Protein AF-A0A933XWU7-F1 (afdb_monomer)

Sequence (274 aa):
MDFLLECIGFPPDHDFDDLARAARGHAEPVAWRGPAGEHLRMPLGHGLELRMDREREAATWSLYPHFQSNHRLRVAITDLVGIPDSPYDVILHGWANPPVEGDPRLAPDSYPIAAVITDARRLPRRLEVGHVLAVTLAGFALDVEFSGPFDPKRPARGRRLDGGAWIGPLGGFASGGGFASGGGGDAPGGCVELSLPVTARRALENPVTRAAVELVEVELPGRPLALFASPWQLAVDGLATPRVGWRLEGTFLLTGRVAGGLASPTERLGANFG

Nearest PDB structures (foldseek):
  8etu-assembly1_U  TM=4.125E-01  e=9.848E+00  Saccharomyces cerevisiae S288C

Solvent-accessible surface area (backbone atoms only — not comparable to full-atom values): 14898 Å² total; per-residue (Å²): 108,63,56,48,42,28,22,61,24,43,58,72,82,55,58,63,67,58,46,55,53,53,41,64,77,68,37,45,66,36,62,84,60,38,62,78,85,37,23,34,36,24,79,47,51,99,46,34,30,44,34,35,39,38,53,99,84,51,94,56,75,48,77,47,66,46,52,65,48,89,44,71,42,43,28,21,29,64,48,76,46,74,39,92,89,36,89,30,34,26,30,39,32,28,30,31,33,51,49,55,92,94,40,78,85,53,40,83,57,40,40,54,41,30,24,32,28,52,46,39,73,76,53,67,99,70,77,61,73,60,45,52,33,25,30,23,46,25,30,33,28,76,41,77,79,42,36,44,72,78,57,92,85,61,86,71,76,78,59,69,45,83,94,67,24,25,47,30,29,37,84,50,65,55,91,50,101,59,95,61,85,46,69,62,98,79,44,60,80,13,22,25,34,39,34,30,44,23,70,42,77,42,84,43,57,22,78,87,68,67,27,73,31,45,46,33,30,26,61,48,64,95,45,59,43,43,34,23,48,27,66,63,57,32,59,75,73,71,39,53,81,78,47,71,71,12,31,44,27,32,34,24,42,24,38,33,36,80,71,43,67,68,85,52,78,68,57,62,53,56,66,75,74,109

Secondary structure (DSSP, 8-state):
--HHHHTTT--TTS-HHHHHHHHHHH-EE-TTTSSTTTEEEEEEETTEEEEEE--TT-SS-EEEEEE--S--EEEEEEEEEEETTEEEEEEEEEEESPPBTTBGGG-TT-EEEEEEETTGGGS-S---TT-EEEEEEEEEEEEEEEEEE--TTSPPPSPBPGGG-EEEETT---S-SSS-----TTSPTTEEEEEEEEEEEEEEE-TTT--EEEEEEE--SSS-EEEE--HHHHHHTTPPPP-TTEEEEEEEEEEEEEEE-SPPHHHHHHTT--

Mean predicted aligned error: 8.14 Å

Foldseek 3Di:
DQQQVLLQFQDPPHDPVVVVVVCVVQWDAPVLQHDGPQWTWHDQDPQKIWIWGDQPPRPDIDIGIDGDAPDWWKWQFLDWAADPRRNQKTKTWTWTQDDDPPDCVSHPQIATFIAIARSCVVDDPDDDGRQIFTKAKAWEAPAWPAAFADDPPDDADADADPPRWHKYFAVGFPDDPDSDHDDDPPGDHQKMWTKFAWADKDWDARPPNRGIWIFTWTDGPPTTHTYTGRPVNCVVVVHDDHDHNIIITHMIRMYIHTPDSDDDPVVVVVVVVD

pLDDT: mean 83.02, std 16.64, range [31.19, 98.31]

Structure (mmCIF, N/CA/C/O backbone):
data_AF-A0A933XWU7-F1
#
_entry.id   AF-A0A933XWU7-F1
#
loop_
_atom_site.group_PDB
_atom_site.id
_atom_site.type_symbol
_atom_site.label_atom_id
_atom_site.label_alt_id
_atom_site.label_comp_id
_atom_site.label_asym_id
_atom_site.label_entity_id
_atom_site.label_seq_id
_atom_site.pdbx_PDB_ins_code
_atom_site.Cartn_x
_atom_site.Cartn_y
_atom_site.Cartn_z
_atom_site.occupancy
_atom_site.B_iso_or_equiv
_atom_site.auth_seq_id
_atom_site.auth_comp_id
_atom_site.auth_asym_id
_atom_site.auth_atom_id
_atom_site.pdbx_PDB_model_num
ATOM 1 N N . MET A 1 1 ? -10.637 -1.267 -16.266 1.00 60.25 1 MET A N 1
ATOM 2 C CA . MET A 1 1 ? -10.544 -2.051 -15.019 1.00 60.25 1 MET A CA 1
ATOM 3 C C . MET A 1 1 ? -9.825 -1.209 -13.966 1.00 60.25 1 MET A C 1
ATOM 5 O O . MET A 1 1 ? -9.268 -0.181 -14.327 1.00 60.25 1 MET A O 1
ATOM 9 N N . ASP A 1 2 ? -9.916 -1.571 -12.687 1.00 81.31 2 ASP A N 1
ATOM 10 C CA . ASP A 1 2 ? -9.242 -0.889 -11.573 1.00 81.31 2 ASP A CA 1
ATOM 11 C C . ASP A 1 2 ? -7.722 -1.171 -11.590 1.00 81.31 2 ASP A C 1
ATOM 13 O O . ASP A 1 2 ? -7.317 -2.336 -11.543 1.00 81.31 2 ASP A O 1
ATOM 17 N N . PHE A 1 3 ? -6.894 -0.116 -11.628 1.00 84.06 3 PHE A N 1
ATOM 18 C CA . PHE A 1 3 ? -5.420 -0.173 -11.608 1.00 84.06 3 PHE A CA 1
ATOM 19 C C . PHE A 1 3 ? -4.861 -1.003 -10.439 1.00 84.06 3 PHE A C 1
ATOM 21 O O . PHE A 1 3 ? -3.796 -1.620 -10.529 1.00 84.06 3 PHE A O 1
ATOM 28 N N . LEU A 1 4 ? -5.596 -1.074 -9.330 1.00 93.31 4 LEU A N 1
ATOM 29 C CA . LEU A 1 4 ? -5.197 -1.839 -8.157 1.00 93.31 4 LEU A CA 1
ATOM 30 C C . LEU A 1 4 ? -5.255 -3.356 -8.398 1.00 93.31 4 LEU A C 1
ATOM 32 O O . LEU A 1 4 ? -4.450 -4.102 -7.838 1.00 93.31 4 LEU A O 1
ATOM 36 N N . LEU A 1 5 ? -6.175 -3.836 -9.241 1.00 96.12 5 LEU A N 1
ATOM 37 C CA . LEU A 1 5 ? -6.284 -5.263 -9.571 1.00 96.12 5 LEU A CA 1
ATOM 38 C C . LEU A 1 5 ? -5.167 -5.715 -10.517 1.00 96.12 5 LEU A C 1
ATOM 40 O O . LEU A 1 5 ? -4.685 -6.849 -10.424 1.00 96.12 5 LEU A O 1
ATOM 44 N N . GLU A 1 6 ? -4.686 -4.808 -11.361 1.00 96.50 6 GLU A N 1
ATOM 45 C CA . GLU A 1 6 ? -3.516 -5.043 -12.201 1.00 96.50 6 GLU A CA 1
ATOM 46 C C . GLU A 1 6 ? -2.257 -5.306 -11.363 1.00 96.50 6 GLU A C 1
ATOM 48 O O . GLU A 1 6 ? -1.471 -6.203 -11.667 1.00 96.50 6 GLU A O 1
ATOM 53 N N . CYS A 1 7 ? -2.098 -4.613 -10.233 1.00 97.44 7 CYS A N 1
ATOM 54 C CA . CYS A 1 7 ? -0.977 -4.831 -9.312 1.00 97.44 7 CYS A CA 1
ATOM 55 C C . CYS A 1 7 ? -0.895 -6.272 -8.772 1.00 97.44 7 CYS A C 1
ATOM 57 O O . CYS A 1 7 ? 0.160 -6.703 -8.303 1.00 97.44 7 CYS A O 1
ATOM 59 N N . ILE A 1 8 ? -1.999 -7.022 -8.824 1.00 96.81 8 ILE A N 1
ATOM 60 C CA . ILE A 1 8 ? -2.095 -8.399 -8.328 1.00 96.81 8 ILE A CA 1
ATOM 61 C C . ILE A 1 8 ? -2.382 -9.410 -9.440 1.00 96.81 8 ILE A C 1
ATOM 63 O O . ILE A 1 8 ? -2.689 -10.568 -9.160 1.00 96.81 8 ILE A O 1
ATOM 67 N N . GLY A 1 9 ? -2.237 -8.999 -10.700 1.00 96.12 9 GLY A N 1
ATOM 68 C CA . GLY A 1 9 ? -2.175 -9.909 -11.836 1.00 96.12 9 GLY A CA 1
ATOM 69 C C . GLY A 1 9 ? -3.500 -10.116 -12.555 1.00 96.12 9 GLY A C 1
ATOM 70 O O . GLY A 1 9 ? -3.620 -11.097 -13.283 1.00 96.12 9 GLY A O 1
ATOM 71 N N . PHE A 1 10 ? -4.485 -9.234 -12.384 1.00 96.00 10 PHE A N 1
ATOM 72 C CA . PHE A 1 10 ? -5.665 -9.203 -13.249 1.00 96.00 10 PHE A CA 1
ATOM 73 C C . PHE A 1 10 ? -5.430 -8.218 -14.405 1.00 96.00 10 PHE A C 1
ATOM 75 O O . PHE A 1 10 ? -5.289 -7.028 -14.140 1.00 96.00 10 PHE A O 1
ATOM 82 N N . PRO A 1 11 ? -5.336 -8.693 -15.662 1.00 93.94 11 PRO A N 1
ATOM 83 C CA . PRO A 1 11 ? -5.097 -7.833 -16.821 1.00 93.94 11 PRO A CA 1
ATOM 84 C C . PRO A 1 11 ? -6.154 -6.728 -16.988 1.00 93.94 11 PRO A C 1
ATOM 86 O O . PRO A 1 11 ? -7.303 -6.957 -16.616 1.00 93.94 11 PRO A O 1
ATOM 89 N N . PRO A 1 12 ? -5.836 -5.587 -17.630 1.00 92.62 12 PRO A N 1
ATOM 90 C CA . PRO A 1 12 ? -6.784 -4.481 -17.824 1.00 92.62 12 PRO A CA 1
ATOM 91 C C . PRO A 1 12 ? -8.078 -4.857 -18.569 1.00 92.62 12 PRO A C 1
ATOM 93 O O . PRO A 1 12 ? -9.106 -4.196 -18.398 1.00 92.62 12 PRO A O 1
ATOM 96 N N . ASP A 1 13 ? -8.012 -5.889 -19.413 1.00 91.75 13 ASP A N 1
ATOM 97 C CA . ASP A 1 13 ? -9.099 -6.442 -20.226 1.00 91.75 13 ASP A CA 1
ATOM 98 C C . ASP A 1 13 ? -9.816 -7.631 -19.565 1.00 91.75 13 ASP A C 1
ATOM 100 O O . ASP A 1 13 ? -10.713 -8.222 -20.166 1.00 91.75 13 ASP A O 1
ATOM 104 N N . HIS A 1 14 ? -9.449 -7.988 -18.331 1.00 90.50 14 HIS A N 1
ATOM 105 C CA . HIS A 1 14 ? -10.120 -9.051 -17.597 1.00 90.50 14 HIS A CA 1
ATOM 106 C C . HIS A 1 14 ? -11.569 -8.644 -17.279 1.00 90.50 14 HIS A C 1
ATOM 108 O O . HIS A 1 14 ? -11.856 -7.490 -16.959 1.00 90.50 14 HIS A O 1
ATOM 114 N N . ASP A 1 15 ? -12.507 -9.583 -17.376 1.00 90.12 15 ASP A N 1
ATOM 115 C CA . ASP A 1 15 ? -13.916 -9.298 -17.103 1.00 90.12 15 ASP A CA 1
ATOM 116 C C . ASP A 1 15 ? -14.147 -9.225 -15.583 1.00 90.12 15 ASP A C 1
ATOM 118 O O . ASP A 1 15 ? -13.886 -10.174 -14.838 1.00 90.12 15 ASP A O 1
ATOM 122 N N . PHE A 1 16 ? -14.613 -8.065 -15.113 1.00 88.06 16 PHE A N 1
ATOM 123 C CA . PHE A 1 16 ? -14.855 -7.806 -13.696 1.00 88.06 16 PHE A CA 1
ATOM 124 C C . PHE A 1 16 ? -15.995 -8.659 -13.123 1.00 88.06 16 PHE A C 1
ATOM 126 O O . PHE A 1 16 ? -15.889 -9.142 -11.994 1.00 88.06 16 PHE A O 1
ATOM 133 N N . ASP A 1 17 ? -17.074 -8.862 -13.879 1.00 87.31 17 ASP A N 1
ATOM 134 C CA . ASP A 1 17 ? -18.237 -9.622 -13.421 1.00 87.31 17 ASP A CA 1
ATOM 135 C C . ASP A 1 17 ? -17.913 -11.112 -13.347 1.00 87.31 17 ASP A C 1
ATOM 137 O O . ASP A 1 17 ? -18.317 -11.800 -12.400 1.00 87.31 17 ASP A O 1
ATOM 141 N N . ASP A 1 18 ? -17.139 -11.612 -14.309 1.00 87.94 18 ASP A N 1
ATOM 142 C CA . ASP A 1 18 ? -16.628 -12.978 -14.270 1.00 87.94 18 ASP A CA 1
ATOM 143 C C . ASP A 1 18 ? -15.620 -13.170 -13.131 1.00 87.94 18 ASP A C 1
ATOM 145 O O . ASP A 1 18 ? -15.706 -14.174 -12.418 1.00 87.94 18 ASP A O 1
ATOM 149 N N . LEU A 1 19 ? -14.742 -12.193 -12.873 1.00 90.06 19 LEU A N 1
ATOM 150 C CA . LEU A 1 19 ? -13.845 -12.217 -11.717 1.00 90.06 19 LEU A CA 1
ATOM 151 C C . LEU A 1 19 ? -14.625 -12.246 -10.402 1.00 90.06 19 LEU A C 1
ATOM 153 O O . LEU A 1 19 ? -14.352 -13.084 -9.542 1.00 90.06 19 LEU A O 1
ATOM 157 N N . ALA A 1 20 ? -15.623 -11.377 -10.242 1.00 89.31 20 ALA A N 1
ATOM 158 C CA . ALA A 1 20 ? -16.468 -11.366 -9.056 1.00 89.31 20 ALA A CA 1
ATOM 159 C C . ALA A 1 20 ? -17.220 -12.701 -8.899 1.00 89.31 20 ALA A C 1
ATOM 161 O O . ALA A 1 20 ? -17.324 -13.242 -7.796 1.00 89.31 20 ALA A O 1
ATOM 162 N N . ARG A 1 21 ? -17.717 -13.293 -9.990 1.00 88.25 21 ARG A N 1
ATOM 163 C CA . ARG A 1 21 ? -18.389 -14.600 -9.946 1.00 88.25 21 ARG A CA 1
ATOM 164 C C . ARG A 1 21 ? -17.431 -15.723 -9.547 1.00 88.25 21 ARG A C 1
ATOM 166 O O . ARG A 1 21 ? -17.773 -16.516 -8.669 1.00 88.25 21 ARG A O 1
ATOM 173 N N . ALA A 1 22 ? -16.245 -15.773 -10.150 1.00 85.38 22 ALA A N 1
ATOM 174 C CA . ALA A 1 22 ? -15.217 -16.765 -9.849 1.00 85.38 22 ALA A CA 1
ATOM 175 C C . ALA A 1 22 ? -14.740 -16.640 -8.397 1.00 85.38 22 ALA A C 1
ATOM 177 O O . ALA A 1 22 ? -14.705 -17.627 -7.661 1.00 85.38 22 ALA A O 1
ATOM 178 N N . ALA A 1 23 ? -14.465 -15.414 -7.952 1.00 87.31 23 ALA A N 1
ATOM 179 C CA . ALA A 1 23 ? -13.996 -15.149 -6.605 1.00 87.31 23 ALA A CA 1
ATOM 180 C C . ALA A 1 23 ? -15.023 -15.574 -5.549 1.00 87.31 23 ALA A C 1
ATOM 182 O O . ALA A 1 23 ? -14.652 -16.232 -4.582 1.00 87.31 23 ALA A O 1
ATOM 183 N N . ARG A 1 24 ? -16.328 -15.354 -5.765 1.00 86.69 24 ARG A N 1
ATOM 184 C CA . ARG A 1 24 ? -17.375 -15.849 -4.848 1.00 86.69 24 ARG A CA 1
ATOM 185 C C . ARG A 1 24 ? -17.399 -17.370 -4.696 1.00 86.69 24 ARG A C 1
ATOM 187 O O . ARG A 1 24 ? -17.780 -17.846 -3.631 1.00 86.69 24 ARG A O 1
ATOM 194 N N . GLY A 1 25 ? -17.018 -18.121 -5.729 1.00 85.31 25 GLY A N 1
ATOM 195 C CA . GLY A 1 25 ? -16.948 -19.584 -5.676 1.00 85.31 25 GLY A CA 1
ATOM 196 C C . GLY A 1 25 ? -15.791 -20.119 -4.825 1.00 85.31 25 GLY A C 1
ATOM 197 O O . GLY A 1 25 ? -15.872 -21.240 -4.328 1.00 85.31 25 GLY A O 1
ATOM 198 N N . HIS A 1 26 ? -14.739 -19.319 -4.635 1.00 86.06 26 HIS A N 1
ATOM 199 C CA . HIS A 1 26 ? -13.502 -19.716 -3.951 1.00 86.06 26 HIS A CA 1
ATOM 200 C C . HIS A 1 26 ? -13.198 -18.904 -2.686 1.00 86.06 26 HIS A C 1
ATOM 202 O O . HIS A 1 26 ? -12.221 -19.192 -1.994 1.00 86.06 26 HIS A O 1
ATOM 208 N N . ALA A 1 27 ? -13.998 -17.883 -2.385 1.00 90.56 27 ALA A N 1
ATOM 209 C CA . ALA A 1 27 ? -13.742 -16.982 -1.279 1.00 90.56 27 ALA A CA 1
ATOM 210 C C . ALA A 1 27 ? -14.302 -17.486 0.057 1.00 90.56 27 ALA A C 1
ATOM 212 O O . ALA A 1 27 ? -15.325 -18.164 0.142 1.00 90.56 27 ALA A O 1
ATOM 213 N N . GLU A 1 28 ? -13.635 -17.071 1.125 1.00 91.38 28 GLU A N 1
ATOM 214 C CA . GLU A 1 28 ? -13.995 -17.339 2.509 1.00 91.38 28 GLU A CA 1
ATOM 215 C C . GLU A 1 28 ? -14.585 -16.078 3.164 1.00 91.38 28 GLU A C 1
ATOM 217 O O . GLU A 1 28 ? -14.117 -14.968 2.885 1.00 91.38 28 GLU A O 1
ATOM 222 N N . PRO A 1 29 ? -15.564 -16.203 4.079 1.00 88.75 29 PRO A N 1
ATOM 223 C CA . PRO A 1 29 ? -16.096 -15.063 4.819 1.00 88.75 29 PRO A CA 1
ATOM 224 C C . PRO A 1 29 ? -15.054 -14.346 5.689 1.00 88.75 29 PRO A C 1
ATOM 226 O O . PRO A 1 29 ? -14.261 -14.968 6.396 1.00 88.75 29 PRO A O 1
ATOM 229 N N . VAL A 1 30 ? -15.131 -13.016 5.721 1.00 85.88 30 VAL A N 1
ATOM 230 C CA . VAL A 1 30 ? -14.280 -12.134 6.533 1.00 85.88 30 VAL A CA 1
ATOM 231 C C . VAL A 1 30 ? -15.093 -11.587 7.709 1.00 85.88 30 VAL A C 1
ATOM 233 O O . VAL A 1 30 ? -15.447 -10.411 7.772 1.00 85.88 30 VAL A O 1
ATOM 236 N N . ALA A 1 31 ? -15.412 -12.463 8.666 1.00 75.75 31 ALA A N 1
ATOM 237 C CA . ALA A 1 31 ? -16.359 -12.165 9.752 1.00 75.75 31 ALA A CA 1
ATOM 238 C C . ALA A 1 31 ? -15.942 -10.995 10.668 1.00 75.75 31 ALA A C 1
ATOM 240 O O . ALA A 1 31 ? -16.785 -10.361 11.301 1.00 75.75 31 ALA A O 1
ATOM 241 N N . TRP A 1 32 ? -14.644 -10.683 10.746 1.00 73.75 32 TRP A N 1
ATOM 242 C CA . TRP A 1 32 ? -14.155 -9.534 11.512 1.00 73.75 32 TRP A CA 1
ATOM 243 C C . TRP A 1 32 ? -14.494 -8.187 10.855 1.00 73.75 32 TRP A C 1
ATOM 245 O O . TRP A 1 32 ? -14.493 -7.168 11.546 1.00 73.75 32 TRP A O 1
ATOM 255 N N . ARG A 1 33 ? -14.815 -8.173 9.554 1.00 75.88 33 ARG A N 1
ATOM 256 C CA . ARG A 1 33 ? -15.152 -6.961 8.802 1.00 75.88 33 ARG A CA 1
ATOM 257 C C . ARG A 1 33 ? -16.648 -6.687 8.779 1.00 75.88 33 ARG A C 1
ATOM 259 O O . ARG A 1 33 ? -17.052 -5.561 9.020 1.00 75.88 33 ARG A O 1
ATOM 266 N N . GLY A 1 34 ? -17.474 -7.716 8.623 1.00 74.75 34 GLY A N 1
ATOM 267 C CA . GLY A 1 34 ? -18.923 -7.546 8.611 1.00 74.75 34 GLY A CA 1
ATOM 268 C C . GLY A 1 34 ? -19.708 -8.850 8.616 1.00 74.75 34 GLY A C 1
ATOM 269 O O . GLY A 1 34 ? -19.141 -9.904 8.917 1.00 74.75 34 GLY A O 1
ATOM 270 N N . PRO A 1 35 ? -21.027 -8.778 8.364 1.00 74.31 35 PRO A N 1
ATOM 271 C CA . PRO A 1 35 ? -21.879 -9.955 8.272 1.00 74.31 35 PRO A CA 1
ATOM 272 C C . PRO A 1 35 ? -21.320 -10.997 7.295 1.00 74.31 35 PRO A C 1
ATOM 274 O O . PRO A 1 35 ? -20.724 -10.670 6.264 1.00 74.31 35 PRO A O 1
ATOM 277 N N . ALA A 1 36 ? -21.511 -12.276 7.623 1.00 72.19 36 ALA A N 1
ATOM 278 C CA . ALA A 1 36 ? -21.098 -13.363 6.745 1.00 72.19 36 ALA A CA 1
ATOM 279 C C . ALA A 1 36 ? -21.831 -13.258 5.396 1.00 72.19 36 ALA A C 1
ATOM 281 O O . ALA A 1 36 ? -23.049 -13.097 5.360 1.00 72.19 36 ALA A O 1
ATOM 282 N N . GLY A 1 37 ? -21.084 -13.355 4.295 1.00 77.25 37 GLY A N 1
ATOM 283 C CA . GLY A 1 37 ? -21.632 -13.253 2.939 1.00 77.25 37 GLY A CA 1
ATOM 284 C C . GLY A 1 37 ? -21.691 -11.837 2.355 1.00 77.25 37 GLY A C 1
ATOM 285 O O . GLY A 1 37 ? -22.091 -11.706 1.202 1.00 77.25 37 GLY A O 1
ATOM 286 N N . GLU A 1 38 ? -21.280 -10.805 3.101 1.00 83.38 38 GLU A N 1
ATOM 287 C CA . GLU A 1 38 ? -21.107 -9.425 2.598 1.00 83.38 38 GLU A CA 1
ATOM 288 C C . GLU A 1 38 ? -19.632 -9.053 2.408 1.00 83.38 38 GLU A C 1
ATOM 290 O O . GLU A 1 38 ? -19.307 -8.252 1.541 1.00 83.38 38 GLU A O 1
ATOM 295 N N . HIS A 1 39 ? -18.733 -9.690 3.163 1.00 88.00 39 HIS A N 1
ATOM 296 C CA . HIS A 1 39 ? -17.289 -9.485 3.062 1.00 88.00 39 HIS A CA 1
ATOM 297 C C . HIS A 1 39 ? -16.601 -10.827 2.885 1.00 88.00 39 HIS A C 1
ATOM 299 O O . HIS A 1 39 ? -16.717 -11.714 3.739 1.00 88.00 39 HIS A O 1
ATOM 305 N N . LEU A 1 40 ? -15.893 -10.978 1.775 1.00 91.38 40 LEU A N 1
ATOM 306 C CA . LEU A 1 40 ? -15.232 -12.207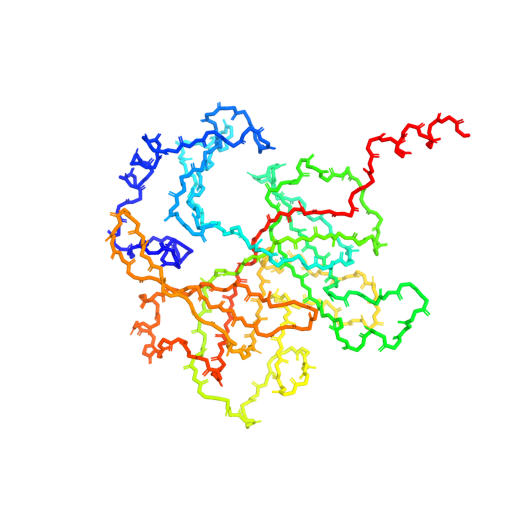 1.374 1.00 91.38 40 LEU A CA 1
ATOM 307 C C . LEU A 1 40 ? -13.754 -11.937 1.074 1.00 91.38 40 LEU A C 1
ATOM 309 O O . LEU A 1 40 ? -13.361 -10.837 0.685 1.00 91.38 40 LEU A O 1
ATOM 313 N N . ARG A 1 41 ? -12.921 -12.959 1.248 1.00 92.88 41 ARG A N 1
ATOM 314 C CA . ARG A 1 41 ? -11.529 -12.958 0.794 1.00 92.88 41 ARG A CA 1
ATOM 315 C C . ARG A 1 41 ? -11.265 -14.202 -0.035 1.00 92.88 41 ARG A C 1
ATOM 317 O O . ARG A 1 41 ? -11.607 -15.302 0.384 1.00 92.88 41 ARG A O 1
ATOM 324 N N . MET A 1 42 ? -10.616 -14.040 -1.172 1.00 94.88 42 MET A N 1
ATOM 325 C CA . MET A 1 42 ? -10.065 -15.130 -1.961 1.00 94.88 42 MET A CA 1
ATOM 326 C C . MET A 1 42 ? -8.540 -15.103 -1.814 1.00 94.88 42 MET A C 1
ATOM 328 O O . MET A 1 42 ? -7.897 -14.165 -2.297 1.00 94.88 42 MET A O 1
ATOM 332 N N . PRO A 1 43 ? -7.933 -16.093 -1.139 1.00 94.31 43 PRO A N 1
ATOM 333 C CA . PRO A 1 43 ? -6.483 -16.208 -1.086 1.00 94.31 43 PRO A CA 1
ATOM 334 C C . PRO A 1 43 ? -5.904 -16.420 -2.491 1.00 94.31 43 PRO A C 1
ATOM 336 O O . PRO A 1 43 ? -6.319 -17.328 -3.205 1.00 94.31 43 PRO A O 1
ATOM 339 N N . LEU A 1 44 ? -4.913 -15.611 -2.865 1.00 94.62 44 LEU A N 1
ATOM 340 C CA . LEU A 1 44 ? -4.139 -15.760 -4.105 1.00 94.62 44 LEU A CA 1
ATOM 341 C C . LEU A 1 44 ? -2.767 -16.412 -3.857 1.00 94.62 44 LEU A C 1
ATOM 343 O O . LEU A 1 44 ? -2.025 -16.678 -4.795 1.00 94.62 44 LEU A O 1
ATOM 347 N N . GLY A 1 45 ? -2.437 -16.700 -2.595 1.00 92.81 45 GLY A N 1
ATOM 348 C CA . GLY A 1 45 ? -1.190 -17.345 -2.188 1.00 92.81 45 GLY A CA 1
ATOM 349 C C . GLY A 1 45 ? -0.123 -16.361 -1.704 1.00 92.81 45 GLY A C 1
ATOM 350 O O . GLY A 1 45 ? -0.164 -15.165 -1.968 1.00 92.81 45 GLY A O 1
ATOM 351 N N . HIS A 1 46 ? 0.840 -16.868 -0.929 1.00 93.81 46 HIS A N 1
ATOM 352 C CA . HIS A 1 46 ? 1.990 -16.105 -0.415 1.00 93.81 46 HIS A CA 1
ATOM 353 C C . HIS A 1 46 ? 1.655 -14.795 0.333 1.00 93.81 46 HIS A C 1
ATOM 355 O O . HIS A 1 46 ? 2.479 -13.878 0.371 1.00 93.81 46 HIS A O 1
ATOM 361 N N . GLY A 1 47 ? 0.470 -14.728 0.949 1.00 94.00 47 GLY A N 1
ATOM 362 C CA . GLY A 1 47 ? -0.042 -13.556 1.667 1.00 94.00 47 GLY A CA 1
ATOM 363 C C . GLY A 1 47 ? -0.851 -12.586 0.804 1.00 94.00 47 GLY A C 1
ATOM 364 O O . GLY A 1 47 ? -1.444 -11.663 1.356 1.00 94.00 47 GLY A O 1
ATOM 365 N N . LEU A 1 48 ? -0.902 -12.788 -0.513 1.00 96.12 48 LEU A N 1
ATOM 366 C CA . LEU A 1 48 ? -1.728 -12.009 -1.425 1.00 96.12 48 LEU A CA 1
ATOM 367 C C . LEU A 1 48 ? -3.174 -12.512 -1.406 1.00 96.12 48 LEU A C 1
ATOM 369 O O . LEU A 1 48 ? -3.430 -13.719 -1.377 1.00 96.12 48 LEU A O 1
ATOM 373 N N . GLU A 1 49 ? -4.122 -11.584 -1.403 1.00 95.44 49 GLU A N 1
ATOM 374 C CA . GLU A 1 49 ? -5.553 -11.858 -1.326 1.00 95.44 49 GLU A CA 1
ATOM 375 C C . GLU A 1 49 ? -6.311 -10.895 -2.244 1.00 95.44 49 GLU A C 1
ATOM 377 O O . GLU A 1 49 ? -5.993 -9.708 -2.312 1.00 95.44 49 GLU A O 1
ATOM 382 N N . LEU A 1 50 ? -7.350 -11.397 -2.909 1.00 95.12 50 LEU A N 1
ATOM 383 C CA . LEU A 1 50 ? -8.394 -10.562 -3.488 1.00 95.12 50 LEU A CA 1
ATOM 384 C C . LEU A 1 50 ? -9.505 -10.445 -2.457 1.00 95.12 50 LEU A C 1
ATOM 386 O O . LEU A 1 50 ? -10.032 -11.456 -1.988 1.00 95.12 50 LEU A O 1
ATOM 390 N N . ARG A 1 51 ? -9.871 -9.228 -2.089 1.00 92.31 51 ARG A N 1
ATOM 391 C CA . ARG A 1 51 ? -10.984 -9.012 -1.179 1.00 92.31 51 ARG A CA 1
ATOM 392 C C . ARG A 1 51 ? -12.205 -8.533 -1.944 1.00 92.31 51 ARG A C 1
ATOM 394 O O . ARG A 1 51 ? -12.081 -7.825 -2.939 1.00 92.31 51 ARG A O 1
ATOM 401 N N . MET A 1 52 ? -13.363 -8.970 -1.468 1.00 91.00 52 MET A N 1
ATOM 402 C CA . MET A 1 52 ? -14.653 -8.636 -2.039 1.00 91.00 52 MET A CA 1
ATOM 403 C C . MET A 1 52 ? -15.557 -8.086 -0.952 1.00 91.00 52 MET A C 1
ATOM 405 O O . MET A 1 52 ? -15.826 -8.782 0.028 1.00 91.00 52 MET A O 1
ATOM 409 N N . ASP A 1 53 ? -16.076 -6.888 -1.162 1.00 87.00 53 ASP A N 1
ATOM 410 C CA . ASP A 1 53 ? -17.085 -6.303 -0.290 1.00 87.00 53 ASP A CA 1
ATOM 411 C C . ASP A 1 53 ? -18.360 -6.043 -1.066 1.00 87.00 53 ASP A C 1
ATOM 413 O O . ASP A 1 53 ? -18.341 -5.698 -2.248 1.00 87.00 53 ASP A O 1
ATOM 417 N N . ARG A 1 54 ? -19.478 -6.159 -0.366 1.00 83.31 54 ARG A N 1
ATOM 418 C CA . ARG A 1 54 ? -20.751 -5.627 -0.807 1.00 83.31 54 ARG A CA 1
ATOM 419 C C . ARG A 1 54 ? -21.335 -4.807 0.326 1.00 83.31 54 ARG A C 1
ATOM 421 O O . ARG A 1 54 ? -21.740 -5.362 1.346 1.00 83.31 54 ARG A O 1
ATOM 428 N N . GLU A 1 55 ? -21.387 -3.498 0.123 1.00 75.00 55 GLU A N 1
ATOM 429 C CA . GLU A 1 55 ? -22.055 -2.594 1.053 1.00 75.00 55 GLU A CA 1
ATOM 430 C C . GLU A 1 55 ? -23.566 -2.861 1.071 1.00 75.00 55 GLU A C 1
ATOM 432 O O . GLU A 1 55 ? -24.139 -3.338 0.088 1.00 75.00 55 GLU A O 1
ATOM 437 N N . ARG A 1 56 ? -24.225 -2.560 2.197 1.00 64.56 56 ARG A N 1
ATOM 438 C CA . ARG A 1 56 ? -25.631 -2.937 2.460 1.00 64.56 56 ARG A CA 1
ATOM 439 C C . ARG A 1 56 ? -26.638 -2.475 1.402 1.00 64.56 56 ARG A C 1
ATOM 441 O O . ARG A 1 56 ? -27.697 -3.086 1.283 1.00 64.56 56 ARG A O 1
ATOM 448 N N . GLU A 1 57 ? -26.313 -1.429 0.650 1.00 67.75 57 GLU A N 1
ATOM 449 C CA . GLU A 1 57 ? -27.166 -0.845 -0.394 1.00 67.75 57 GLU A CA 1
ATOM 450 C C . GLU A 1 57 ? -26.552 -0.960 -1.801 1.00 67.75 57 GLU A C 1
ATOM 452 O O . GLU A 1 57 ? -27.178 -0.578 -2.789 1.00 67.75 57 GLU A O 1
ATOM 457 N N . ALA A 1 58 ? -25.346 -1.525 -1.919 1.00 69.06 58 ALA A N 1
ATOM 458 C CA . ALA A 1 58 ? -24.669 -1.676 -3.198 1.00 69.06 58 ALA A CA 1
ATOM 459 C C . ALA A 1 58 ? -25.204 -2.893 -3.967 1.00 69.06 58 ALA A C 1
ATOM 461 O O . ALA A 1 58 ? -25.227 -4.025 -3.473 1.00 69.06 58 ALA A O 1
ATOM 462 N N . ALA A 1 59 ? -25.598 -2.665 -5.222 1.00 71.00 59 ALA A N 1
ATOM 463 C CA . ALA A 1 59 ? -26.012 -3.730 -6.134 1.00 71.00 59 ALA A CA 1
ATOM 464 C C . ALA A 1 59 ? -24.828 -4.599 -6.603 1.00 71.00 59 ALA A C 1
ATOM 466 O O . ALA A 1 59 ? -25.016 -5.762 -6.967 1.00 71.00 59 ALA A O 1
ATOM 467 N N . THR A 1 60 ? -23.615 -4.044 -6.585 1.00 79.94 60 THR A N 1
ATOM 468 C CA . THR A 1 60 ? -22.396 -4.648 -7.131 1.00 79.94 60 THR A CA 1
ATOM 469 C C . THR A 1 60 ? -21.375 -4.952 -6.040 1.00 79.94 60 THR A C 1
ATOM 471 O O . THR A 1 60 ? -21.399 -4.373 -4.956 1.00 79.94 60 THR A O 1
ATOM 474 N N . TRP A 1 61 ? -20.473 -5.886 -6.337 1.00 85.00 61 TRP A N 1
ATOM 475 C CA . TRP A 1 61 ? -19.319 -6.176 -5.491 1.00 85.00 61 TRP A CA 1
ATOM 476 C C . TRP A 1 61 ? -18.190 -5.195 -5.792 1.00 85.00 61 TRP A C 1
ATOM 478 O O . TRP A 1 61 ? -17.904 -4.932 -6.958 1.0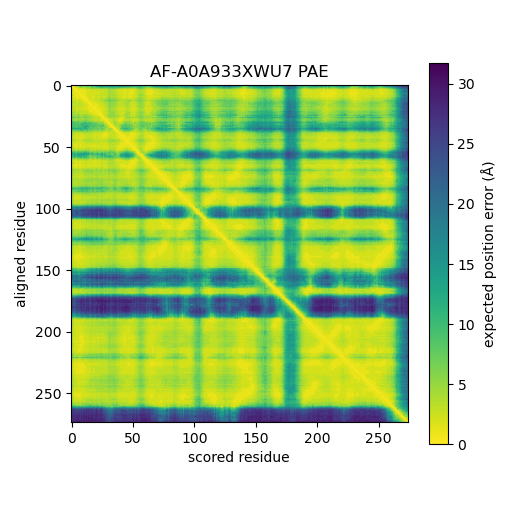0 85.00 61 TRP A O 1
ATOM 488 N N . SER A 1 62 ? -17.521 -4.720 -4.750 1.00 87.94 62 SER A N 1
ATOM 489 C CA . SER A 1 62 ? -16.237 -4.031 -4.845 1.00 87.94 62 SER A CA 1
ATOM 490 C C . SER A 1 62 ? -15.116 -5.050 -4.691 1.00 87.94 62 SER A C 1
ATOM 492 O O . SER A 1 62 ? -15.175 -5.908 -3.809 1.00 87.94 62 SER A O 1
ATOM 494 N N . LEU A 1 63 ? -14.096 -4.955 -5.540 1.00 90.88 63 LEU A N 1
ATOM 495 C CA . LEU A 1 63 ? -12.922 -5.822 -5.531 1.00 90.88 63 LEU A CA 1
ATOM 496 C C . LEU A 1 63 ? -11.681 -4.978 -5.278 1.00 90.88 63 LEU A C 1
ATOM 498 O O . LEU A 1 63 ? -11.482 -3.980 -5.957 1.00 90.88 63 LEU A O 1
ATOM 502 N N . TYR A 1 64 ? -10.839 -5.378 -4.333 1.00 91.19 64 TYR A N 1
ATOM 503 C CA . TYR A 1 64 ? -9.604 -4.651 -4.030 1.00 91.19 64 TYR A CA 1
ATOM 504 C C . TYR A 1 64 ? -8.518 -5.627 -3.584 1.00 91.19 64 TYR A C 1
ATOM 506 O O . TYR A 1 64 ? -8.798 -6.650 -2.938 1.00 91.19 64 TYR A O 1
ATOM 514 N N . PRO A 1 65 ? -7.258 -5.340 -3.936 1.00 95.19 65 PRO A N 1
ATOM 515 C CA . PRO A 1 65 ? -6.149 -6.169 -3.528 1.00 95.19 65 PRO A CA 1
ATOM 516 C C . PRO A 1 65 ? -5.880 -6.012 -2.031 1.00 95.19 65 PRO A C 1
ATOM 518 O O . PRO A 1 65 ? -6.097 -4.962 -1.422 1.00 95.19 65 PRO A O 1
ATOM 521 N N . HIS A 1 66 ? -5.347 -7.064 -1.427 1.00 95.00 66 HIS A N 1
ATOM 522 C CA . HIS A 1 66 ? -4.788 -6.995 -0.092 1.00 95.00 66 HIS A CA 1
ATOM 523 C C . HIS A 1 66 ? -3.550 -7.872 0.021 1.00 95.00 66 HIS A C 1
ATOM 525 O O . HIS A 1 66 ? -3.446 -8.923 -0.609 1.00 95.00 66 HIS A O 1
ATOM 531 N N . PHE A 1 67 ? -2.616 -7.452 0.869 1.00 96.50 67 PHE A N 1
ATOM 532 C CA . PHE A 1 67 ? -1.423 -8.227 1.156 1.00 96.50 67 PHE A CA 1
ATOM 533 C C . PHE A 1 67 ? -1.157 -8.301 2.656 1.00 96.50 67 PHE A C 1
ATOM 535 O O . PHE A 1 67 ? -1.083 -7.294 3.364 1.00 96.50 67 PHE A O 1
ATOM 542 N N . GLN A 1 68 ? -0.978 -9.524 3.144 1.00 93.75 68 GLN A N 1
ATOM 543 C CA . GLN A 1 68 ? -0.628 -9.809 4.525 1.00 93.75 68 GLN A CA 1
ATOM 544 C C . GLN A 1 68 ? 0.878 -9.630 4.734 1.00 93.75 68 GLN A C 1
ATOM 546 O O . GLN A 1 68 ? 1.648 -10.590 4.723 1.00 93.75 68 GLN A O 1
ATOM 551 N N . SER A 1 69 ? 1.296 -8.380 4.926 1.00 92.19 69 SER A N 1
ATOM 552 C CA . SER A 1 69 ? 2.685 -8.064 5.256 1.00 92.19 69 SER A CA 1
ATOM 553 C C . SER A 1 69 ? 3.086 -8.638 6.620 1.00 92.19 69 SER A C 1
ATOM 555 O O . SER A 1 69 ? 2.333 -8.561 7.594 1.00 92.19 69 SER A O 1
ATOM 557 N N . ASN A 1 70 ? 4.307 -9.172 6.6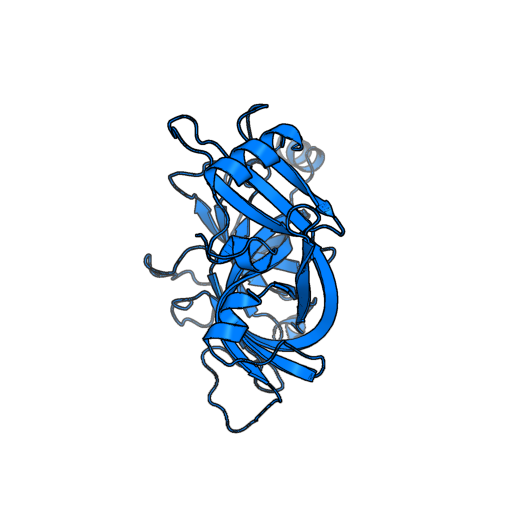98 1.00 88.94 70 ASN A N 1
ATOM 558 C CA . ASN A 1 70 ? 4.921 -9.622 7.952 1.00 88.94 70 ASN A CA 1
ATOM 559 C C . ASN A 1 70 ? 5.585 -8.469 8.724 1.00 88.94 70 ASN A C 1
ATOM 561 O O . ASN A 1 70 ? 5.963 -8.632 9.887 1.00 88.94 70 ASN A O 1
ATOM 565 N N . HIS A 1 71 ? 5.723 -7.300 8.094 1.00 92.81 71 HIS A N 1
ATOM 566 C CA . HIS A 1 71 ? 6.377 -6.139 8.681 1.00 92.81 71 HIS A CA 1
ATOM 567 C C . HIS A 1 71 ? 5.377 -5.332 9.507 1.00 92.81 71 HIS A C 1
ATOM 569 O O . HIS A 1 71 ? 4.359 -4.861 9.000 1.00 92.81 71 HIS A O 1
ATOM 575 N N . ARG A 1 72 ? 5.671 -5.174 10.802 1.00 94.00 72 ARG A N 1
ATOM 576 C CA . ARG A 1 72 ? 4.877 -4.352 11.724 1.00 94.00 72 ARG A CA 1
ATOM 577 C C . ARG A 1 72 ? 5.509 -2.976 11.860 1.00 94.00 72 ARG A C 1
ATOM 579 O O . ARG A 1 72 ? 6.575 -2.845 12.462 1.00 94.00 72 ARG A O 1
ATOM 586 N N . LEU A 1 73 ? 4.833 -1.968 11.333 1.00 93.62 73 LEU A N 1
ATOM 587 C CA . LEU A 1 73 ? 5.231 -0.573 11.423 1.00 93.62 73 LEU A CA 1
ATOM 588 C C . LEU A 1 73 ? 4.595 0.074 12.656 1.00 93.62 73 LEU A C 1
ATOM 590 O O . LEU A 1 73 ? 3.398 -0.071 12.891 1.00 93.62 73 LEU A O 1
ATOM 594 N N . ARG A 1 74 ? 5.397 0.788 13.450 1.00 93.50 74 ARG A N 1
ATOM 595 C CA . ARG A 1 74 ? 4.895 1.633 14.542 1.00 93.50 74 ARG A CA 1
ATOM 596 C C . ARG A 1 74 ? 4.430 2.956 13.951 1.00 93.50 74 ARG A C 1
ATOM 598 O O . ARG A 1 74 ? 5.207 3.579 13.231 1.00 93.50 74 ARG A O 1
ATOM 605 N N . VAL A 1 75 ? 3.217 3.386 14.277 1.00 92.62 75 VAL A N 1
ATOM 606 C CA . VAL A 1 75 ? 2.659 4.661 13.819 1.00 92.62 75 VAL A CA 1
ATOM 607 C C . VAL A 1 75 ? 2.019 5.392 14.991 1.00 92.62 75 VAL A C 1
ATOM 609 O O . VAL A 1 75 ? 1.095 4.866 15.609 1.00 92.62 75 VAL A O 1
ATOM 612 N N . ALA A 1 76 ? 2.523 6.587 15.300 1.00 91.94 76 ALA A N 1
ATOM 613 C CA . ALA A 1 76 ? 1.872 7.514 16.219 1.00 91.94 76 ALA A CA 1
ATOM 614 C C . ALA A 1 76 ? 0.726 8.207 15.478 1.00 91.94 76 ALA A C 1
ATOM 616 O O . ALA A 1 76 ? 0.960 8.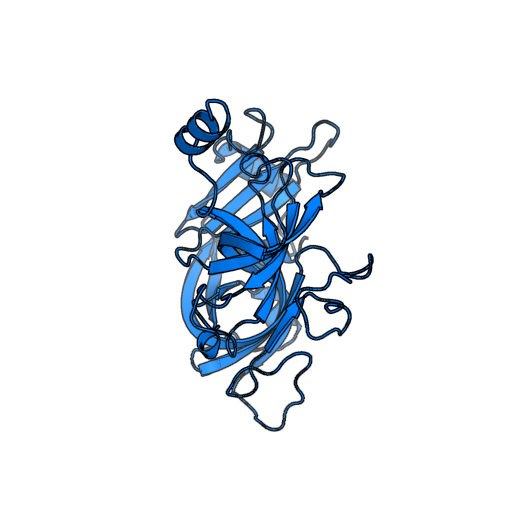901 14.486 1.00 91.94 76 ALA A O 1
ATOM 617 N N . ILE A 1 77 ? -0.503 7.979 15.931 1.00 89.88 77 ILE A N 1
ATOM 618 C CA . ILE A 1 77 ?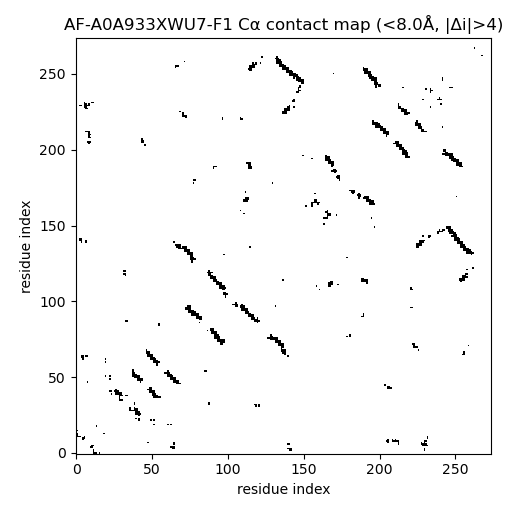 -1.717 8.443 15.258 1.00 89.88 77 ILE A CA 1
ATOM 619 C C . ILE A 1 77 ? -1.868 9.950 15.427 1.00 89.88 77 ILE A C 1
ATOM 621 O O . ILE A 1 77 ? -1.749 10.469 16.533 1.00 89.88 77 ILE A O 1
ATOM 625 N N . THR A 1 78 ? -2.153 10.650 14.336 1.00 87.94 78 THR A N 1
ATOM 626 C CA . THR A 1 78 ? -2.578 12.055 14.374 1.00 87.94 78 THR A CA 1
ATOM 627 C C . THR A 1 78 ? -4.068 12.189 14.127 1.00 87.94 78 THR A C 1
ATOM 629 O O . THR A 1 78 ? -4.691 13.056 14.725 1.00 87.94 78 THR A O 1
ATOM 632 N N . ASP A 1 79 ? -4.629 11.346 13.257 1.00 87.06 79 ASP A N 1
ATOM 633 C CA . ASP A 1 79 ? -6.053 11.367 12.939 1.00 87.06 79 ASP A CA 1
ATOM 634 C C . ASP A 1 79 ? -6.542 10.004 12.422 1.00 87.06 79 ASP A C 1
ATOM 636 O O . ASP A 1 79 ? -5.762 9.198 11.901 1.00 87.06 79 ASP A O 1
ATOM 640 N N . LEU A 1 80 ? -7.844 9.766 12.569 1.00 88.94 80 LEU A N 1
ATOM 641 C CA . LEU A 1 80 ? -8.576 8.625 12.033 1.00 88.94 80 LEU A CA 1
ATOM 642 C C . LEU A 1 80 ? -9.843 9.135 11.343 1.00 88.94 80 LEU A C 1
ATOM 644 O O . LEU A 1 80 ? -10.831 9.464 12.001 1.00 88.94 80 LEU A O 1
ATOM 648 N N . VAL A 1 81 ? -9.828 9.155 10.014 1.00 88.31 81 VAL A N 1
ATOM 649 C CA . VAL A 1 81 ? -10.939 9.670 9.208 1.00 88.31 81 VAL A CA 1
ATOM 650 C C . VAL A 1 81 ? -11.785 8.505 8.709 1.00 88.31 81 VAL A C 1
ATOM 652 O O . VAL A 1 81 ? -11.311 7.656 7.956 1.00 88.31 81 VAL A O 1
ATOM 655 N N . GLY A 1 82 ? -13.040 8.436 9.155 1.00 85.50 82 GLY A N 1
ATOM 656 C CA . GLY A 1 82 ? -13.987 7.425 8.680 1.00 85.50 82 GLY A CA 1
ATOM 657 C C . GLY A 1 82 ? -14.304 7.605 7.196 1.00 85.50 82 GLY A C 1
ATOM 658 O O . GLY A 1 82 ? -14.404 8.734 6.718 1.00 85.50 82 GLY A O 1
ATOM 659 N N . ILE A 1 83 ? -14.483 6.497 6.478 1.00 83.94 83 ILE A N 1
ATOM 660 C CA . ILE A 1 83 ? -14.892 6.517 5.071 1.00 83.94 83 ILE A CA 1
ATOM 661 C C . ILE A 1 83 ? -16.428 6.450 5.030 1.00 83.94 83 ILE A C 1
ATOM 663 O O . ILE A 1 83 ? -16.981 5.469 5.529 1.00 83.94 83 ILE A O 1
ATOM 667 N N . PRO A 1 84 ? -17.134 7.463 4.478 1.00 73.56 84 PRO A N 1
ATOM 668 C CA . PRO A 1 84 ? -18.600 7.535 4.530 1.00 73.56 84 PRO A CA 1
ATOM 669 C C . PRO A 1 84 ? -19.310 6.269 4.037 1.00 73.56 84 PRO A C 1
ATOM 671 O O . PRO A 1 84 ? -20.263 5.821 4.672 1.00 73.56 84 PRO A O 1
ATOM 674 N N . ASP A 1 85 ? -18.787 5.663 2.970 1.00 71.81 85 ASP A N 1
ATOM 675 C CA . ASP A 1 85 ? -19.386 4.499 2.310 1.00 71.81 85 ASP A CA 1
ATOM 676 C C . ASP A 1 85 ? -18.744 3.162 2.719 1.00 71.81 85 ASP A C 1
ATOM 678 O O . ASP A 1 85 ? -19.112 2.124 2.183 1.00 71.81 85 ASP A O 1
ATOM 682 N N . SER A 1 86 ? -17.791 3.165 3.661 1.00 77.56 86 SER A N 1
ATOM 683 C CA . SER A 1 86 ? -17.168 1.945 4.192 1.00 77.56 86 SER A CA 1
ATOM 684 C C . SER A 1 86 ? -17.002 2.055 5.711 1.00 77.56 86 SER A C 1
ATOM 686 O O . SER A 1 86 ? -15.961 2.497 6.208 1.00 77.56 86 SER A O 1
ATOM 688 N N . PRO A 1 87 ? -18.001 1.620 6.504 1.00 77.69 87 PRO A N 1
ATOM 689 C CA . PRO A 1 87 ? -17.949 1.694 7.969 1.00 77.69 87 PRO A CA 1
ATOM 690 C C . PRO A 1 87 ? -16.894 0.760 8.588 1.00 77.69 87 PRO A C 1
ATOM 692 O O . PRO A 1 87 ? -16.729 0.715 9.811 1.00 77.69 87 PRO A O 1
ATOM 695 N N . TYR A 1 88 ? -16.219 -0.038 7.763 1.00 84.38 88 TYR A N 1
ATOM 696 C CA . TYR A 1 88 ? -15.223 -1.023 8.171 1.00 84.38 88 TYR A CA 1
ATOM 697 C C . TYR A 1 88 ? -13.798 -0.574 7.901 1.00 84.38 88 TYR A C 1
ATOM 699 O O . TYR A 1 88 ? -12.867 -1.167 8.455 1.00 84.38 88 TYR A O 1
ATOM 707 N N . ASP A 1 89 ? -13.653 0.497 7.129 1.00 88.75 89 ASP A N 1
ATOM 708 C CA . ASP A 1 89 ? -12.380 1.077 6.777 1.00 88.75 89 ASP A CA 1
ATOM 709 C C . ASP A 1 89 ? -12.246 2.476 7.391 1.00 88.75 89 ASP A C 1
ATOM 711 O O . ASP A 1 89 ? -13.210 3.208 7.620 1.00 88.75 89 ASP A O 1
ATOM 715 N N . VAL A 1 90 ? -11.010 2.850 7.690 1.00 90.75 90 VAL A N 1
ATOM 716 C CA . VAL A 1 90 ? -10.666 4.184 8.175 1.00 90.75 90 VAL A CA 1
ATOM 717 C C . VAL A 1 90 ? -9.369 4.616 7.519 1.00 90.75 90 VAL A C 1
ATOM 719 O O . VAL A 1 90 ? -8.476 3.794 7.298 1.00 90.75 90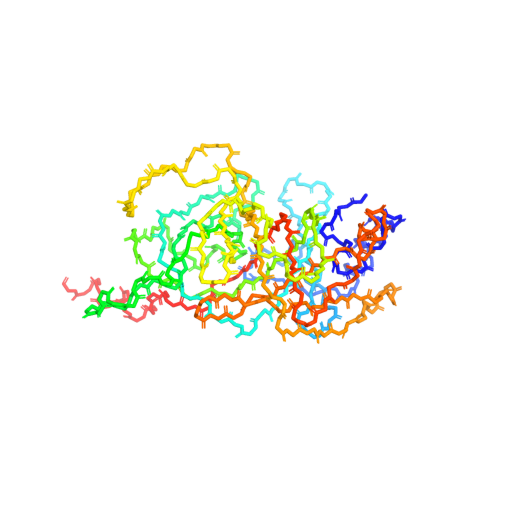 VAL A O 1
ATOM 722 N N . ILE A 1 91 ? -9.237 5.901 7.226 1.00 92.25 91 ILE A N 1
ATOM 723 C CA . ILE A 1 91 ? -7.967 6.476 6.809 1.00 92.25 91 ILE A CA 1
ATOM 724 C C . ILE A 1 91 ? -7.203 6.847 8.073 1.00 92.25 91 ILE A C 1
ATOM 726 O O . ILE A 1 91 ? -7.616 7.699 8.860 1.00 92.25 91 ILE A O 1
ATOM 730 N N . LEU A 1 92 ? -6.080 6.174 8.271 1.00 92.56 92 LEU A N 1
ATOM 731 C CA . LEU A 1 92 ? -5.125 6.480 9.315 1.00 92.56 92 LEU A CA 1
ATOM 732 C C . LEU A 1 92 ? -4.168 7.548 8.812 1.00 92.56 92 LEU A C 1
ATOM 734 O O . LEU A 1 92 ? -3.499 7.332 7.804 1.00 92.56 92 LEU A O 1
ATOM 738 N N . HIS A 1 93 ? -4.041 8.638 9.565 1.00 90.94 93 HIS A N 1
ATOM 739 C CA . HIS A 1 93 ? -2.960 9.606 9.421 1.00 90.94 93 HIS A CA 1
ATOM 740 C C . HIS A 1 93 ? -2.041 9.529 10.636 1.00 90.94 93 HIS A C 1
ATOM 742 O O . HIS A 1 93 ? -2.503 9.410 11.777 1.00 90.94 93 HIS A O 1
ATOM 748 N N . GLY A 1 94 ? -0.733 9.613 10.411 1.00 89.81 94 GLY A N 1
ATOM 749 C CA . GLY A 1 94 ? 0.204 9.643 11.520 1.00 89.81 94 GLY A CA 1
ATOM 750 C C . GLY A 1 94 ? 1.663 9.772 11.128 1.00 89.81 94 GLY A C 1
ATOM 751 O O . GLY A 1 94 ? 2.019 10.051 9.982 1.00 89.81 94 GLY A O 1
ATOM 752 N N . TRP A 1 95 ? 2.508 9.531 12.125 1.00 91.12 95 TRP A N 1
ATOM 753 C CA . TRP A 1 95 ? 3.957 9.503 11.995 1.00 91.12 95 TRP A CA 1
ATOM 754 C C . TRP A 1 95 ? 4.457 8.081 12.186 1.00 91.12 95 TRP A C 1
ATOM 756 O O . TRP A 1 95 ? 4.375 7.513 13.278 1.00 91.12 95 TRP A O 1
ATOM 766 N N . ALA A 1 96 ? 4.958 7.498 11.104 1.00 91.69 96 ALA A N 1
ATOM 767 C CA . ALA A 1 96 ? 5.616 6.209 11.123 1.00 91.69 96 ALA A CA 1
ATOM 768 C C . ALA A 1 96 ? 6.992 6.307 11.783 1.00 91.69 96 ALA A C 1
ATOM 770 O O . ALA A 1 96 ? 7.648 7.349 11.735 1.00 91.69 96 ALA A O 1
ATOM 771 N N . ASN A 1 97 ? 7.415 5.199 12.394 1.00 89.62 97 ASN A N 1
ATOM 772 C CA . ASN A 1 97 ? 8.638 5.105 13.185 1.00 89.62 97 ASN A CA 1
ATOM 773 C C . ASN A 1 97 ? 8.749 6.237 14.235 1.00 89.62 97 ASN A C 1
ATOM 775 O O . ASN A 1 97 ? 9.739 6.970 14.242 1.00 89.62 97 ASN A O 1
ATOM 779 N N . PRO A 1 98 ? 7.726 6.433 15.095 1.00 87.06 98 PRO A N 1
ATOM 780 C CA . PRO A 1 98 ? 7.748 7.499 16.084 1.00 87.06 98 PRO A CA 1
ATOM 781 C C . PRO A 1 98 ? 8.869 7.259 17.107 1.00 87.06 98 PRO A C 1
ATOM 783 O O . PRO A 1 98 ? 9.192 6.092 17.402 1.00 87.06 98 PRO A O 1
ATOM 786 N N . PRO A 1 99 ? 9.428 8.336 17.692 1.00 77.56 99 PRO A N 1
ATOM 787 C CA . PRO A 1 99 ? 10.447 8.215 18.724 1.00 77.56 99 PRO A CA 1
ATOM 788 C C . PRO A 1 99 ? 9.944 7.343 19.880 1.00 77.56 99 PRO A C 1
ATOM 790 O O . PRO A 1 99 ? 8.743 7.213 20.135 1.00 77.56 99 PRO A O 1
ATOM 793 N N . VAL A 1 100 ? 10.874 6.684 20.563 1.00 70.81 100 VAL A N 1
ATOM 794 C CA . VAL A 1 100 ? 10.561 5.960 21.798 1.00 70.81 100 VAL A CA 1
ATOM 795 C C . VAL A 1 100 ? 10.493 6.983 22.930 1.00 70.81 100 VAL A C 1
ATOM 797 O O . VAL A 1 100 ? 11.322 7.892 22.997 1.00 70.81 100 VAL A O 1
ATOM 800 N N . GLU A 1 101 ? 9.498 6.853 23.806 1.00 64.94 101 GLU A N 1
ATOM 801 C CA . GLU A 1 101 ? 9.361 7.709 24.983 1.00 64.94 101 GLU A CA 1
ATOM 802 C C . GLU A 1 101 ? 10.658 7.669 25.813 1.00 64.94 101 GLU A C 1
ATOM 804 O O . GLU A 1 101 ? 11.149 6.596 26.162 1.00 64.94 101 GLU A O 1
ATOM 809 N N . GLY A 1 102 ? 11.256 8.840 26.061 1.00 58.66 102 GLY A N 1
ATOM 810 C CA . GLY A 1 102 ? 12.524 8.974 26.787 1.00 58.66 102 GLY A CA 1
ATOM 811 C C . GLY A 1 102 ? 13.806 9.012 25.939 1.00 58.66 102 GLY A C 1
ATOM 812 O O . GLY A 1 102 ? 14.856 9.311 26.505 1.00 58.66 102 GLY A O 1
ATOM 813 N N . ASP A 1 103 ? 13.762 8.798 24.613 1.00 53.97 103 ASP A N 1
ATOM 814 C CA . ASP A 1 103 ? 14.933 9.018 23.738 1.00 53.97 103 ASP A CA 1
ATOM 815 C C . ASP A 1 103 ? 14.598 9.824 22.462 1.00 53.97 103 ASP A C 1
ATOM 817 O O . ASP A 1 103 ? 14.296 9.262 21.403 1.00 53.97 103 ASP A O 1
ATOM 821 N N . PRO A 1 104 ? 14.696 11.167 22.528 1.00 57.59 104 PRO A N 1
ATOM 822 C CA . PRO A 1 104 ? 14.444 12.063 21.397 1.00 57.59 104 PRO A CA 1
ATOM 823 C C . PRO A 1 104 ? 15.403 11.872 20.213 1.00 57.59 104 PRO A C 1
ATOM 825 O O . PRO A 1 104 ? 15.101 12.315 19.107 1.00 57.59 104 PRO A O 1
ATOM 828 N N . ARG A 1 105 ? 16.562 11.223 20.406 1.00 51.88 105 ARG A N 1
ATOM 829 C CA . ARG A 1 105 ? 17.559 11.013 19.338 1.00 51.88 105 ARG A CA 1
ATOM 830 C C . ARG A 1 105 ? 17.113 9.975 18.310 1.00 51.88 105 ARG A C 1
ATOM 832 O O . ARG A 1 105 ? 17.715 9.895 17.248 1.00 51.88 105 ARG A O 1
ATOM 839 N N . LEU A 1 106 ? 16.054 9.217 18.606 1.00 53.28 106 LEU A N 1
ATOM 840 C CA . LEU A 1 106 ? 15.405 8.276 17.687 1.00 53.28 106 LEU A CA 1
ATOM 841 C C . LEU A 1 106 ? 14.313 8.936 16.818 1.00 53.28 106 LEU A C 1
ATOM 843 O O . LEU A 1 106 ? 13.649 8.250 16.048 1.00 53.28 106 LEU A O 1
ATOM 847 N N . ALA A 1 107 ? 14.140 10.263 16.905 1.00 60.59 107 ALA A N 1
ATOM 848 C CA . ALA A 1 107 ? 13.221 11.036 16.067 1.00 60.59 107 ALA A CA 1
ATOM 849 C C . ALA A 1 107 ? 13.660 11.357 14.609 1.00 60.59 107 ALA A C 1
ATOM 851 O O . ALA A 1 107 ? 12.767 11.703 13.828 1.00 60.59 107 ALA A O 1
ATOM 852 N N . PRO A 1 108 ? 14.948 11.307 14.176 1.00 65.19 108 PRO A N 1
ATOM 853 C CA . PRO A 1 108 ? 15.315 11.782 12.833 1.00 65.19 108 PRO A CA 1
ATOM 854 C C . PRO A 1 108 ? 14.688 10.933 11.719 1.00 65.19 108 PRO A C 1
ATOM 856 O O . PRO A 1 108 ? 14.402 11.452 10.640 1.00 65.19 108 PRO A O 1
ATOM 859 N N . ASP A 1 109 ? 14.363 9.684 12.039 1.00 80.19 109 ASP A N 1
ATOM 860 C CA . ASP A 1 109 ? 13.875 8.661 11.123 1.00 80.19 109 ASP A CA 1
ATOM 861 C C . ASP A 1 109 ? 12.344 8.552 11.058 1.00 80.19 109 ASP A C 1
ATOM 863 O O . ASP A 1 109 ? 11.813 7.668 10.382 1.00 80.19 109 ASP A O 1
ATOM 867 N N . SER A 1 110 ? 11.607 9.399 11.783 1.00 87.06 110 SER A N 1
ATOM 868 C CA . SER A 1 110 ? 10.143 9.411 11.704 1.00 87.06 110 SER A CA 1
ATOM 869 C C . SER A 1 110 ? 9.683 10.038 10.394 1.00 87.06 110 SER A C 1
ATOM 871 O O . SER A 1 110 ? 10.249 11.043 9.965 1.00 87.06 110 SER A O 1
ATOM 873 N N . TYR A 1 111 ? 8.623 9.517 9.780 1.00 87.31 111 TYR A N 1
ATOM 874 C CA . TYR A 1 111 ? 8.100 10.049 8.518 1.00 87.31 111 TYR A CA 1
ATOM 875 C C . TYR A 1 111 ? 6.568 10.096 8.488 1.00 87.31 111 TYR A C 1
ATOM 877 O O . TYR A 1 111 ? 5.909 9.285 9.143 1.00 87.31 111 TYR A O 1
ATOM 885 N N . PRO A 1 112 ? 5.992 11.060 7.751 1.00 88.69 112 PRO A N 1
ATOM 886 C CA . PRO A 1 112 ? 4.549 11.169 7.595 1.00 88.69 112 PRO A CA 1
ATOM 887 C C . PRO A 1 112 ? 3.982 9.976 6.813 1.00 88.69 112 PRO A C 1
ATOM 889 O O . PRO A 1 112 ? 4.565 9.557 5.814 1.00 88.69 112 PRO A O 1
ATOM 892 N N . ILE A 1 113 ? 2.827 9.453 7.232 1.00 91.12 113 ILE A N 1
ATOM 893 C CA . ILE A 1 113 ? 2.148 8.353 6.538 1.00 91.12 113 ILE A CA 1
ATOM 894 C C . ILE A 1 113 ? 0.624 8.516 6.557 1.00 91.12 113 ILE A C 1
ATOM 896 O O . ILE A 1 113 ? 0.050 9.015 7.529 1.00 91.12 113 ILE A O 1
ATOM 900 N N . ALA A 1 114 ? -0.015 8.065 5.479 1.00 93.31 114 ALA A N 1
ATOM 901 C CA . ALA A 1 114 ? -1.453 7.868 5.380 1.00 93.31 114 ALA A CA 1
ATOM 902 C C . ALA A 1 114 ? -1.717 6.453 4.856 1.00 93.31 114 ALA A C 1
ATOM 904 O O . ALA A 1 114 ? -0.998 5.991 3.972 1.00 93.31 114 ALA A O 1
ATOM 905 N N . ALA A 1 115 ? -2.705 5.753 5.410 1.00 95.19 115 ALA A N 1
ATOM 906 C CA . ALA A 1 115 ? -3.062 4.409 4.959 1.00 95.19 115 ALA A CA 1
ATOM 907 C C . ALA A 1 115 ? -4.527 4.075 5.246 1.00 95.19 115 ALA A C 1
ATOM 909 O O . ALA A 1 115 ? -5.071 4.473 6.274 1.00 95.19 115 ALA A O 1
ATOM 910 N N . VAL A 1 116 ? -5.144 3.275 4.378 1.00 94.19 116 VAL A N 1
ATOM 911 C CA . VAL A 1 116 ? -6.459 2.677 4.620 1.00 94.19 116 VAL A CA 1
ATOM 912 C C . VAL A 1 116 ? -6.304 1.469 5.543 1.00 94.19 116 VAL A C 1
ATOM 914 O O . VAL A 1 116 ? -5.682 0.460 5.200 1.00 94.19 116 VAL A O 1
ATOM 917 N N . ILE A 1 117 ? -6.886 1.555 6.733 1.00 93.81 117 ILE A N 1
ATOM 918 C CA . ILE A 1 117 ? -6.936 0.469 7.709 1.00 93.81 117 ILE A CA 1
ATOM 919 C C . ILE A 1 117 ? -8.280 -0.221 7.589 1.00 93.81 117 ILE A C 1
ATOM 921 O O . ILE A 1 117 ? -9.323 0.371 7.841 1.00 93.81 117 ILE A O 1
ATOM 925 N N . THR A 1 118 ? -8.229 -1.494 7.217 1.00 90.56 118 THR A N 1
ATOM 926 C CA . THR A 1 118 ? -9.421 -2.235 6.793 1.00 90.56 118 THR A CA 1
ATOM 927 C C . THR A 1 118 ? -10.155 -2.966 7.912 1.00 90.56 118 THR A C 1
ATOM 929 O O . THR A 1 118 ? -11.181 -3.595 7.678 1.00 90.56 118 THR A O 1
ATOM 932 N N . ASP A 1 119 ? -9.605 -2.944 9.128 1.00 87.69 119 ASP A N 1
ATOM 933 C CA . ASP A 1 119 ? -10.168 -3.563 10.327 1.00 87.69 119 ASP A CA 1
ATOM 934 C C . ASP A 1 119 ? -10.588 -2.514 11.368 1.00 87.69 119 ASP A C 1
ATOM 936 O O . ASP A 1 119 ? -10.405 -2.716 12.572 1.00 87.69 119 ASP A O 1
ATOM 940 N N . ALA A 1 120 ? -11.196 -1.408 10.915 1.00 87.62 120 ALA A N 1
ATOM 941 C CA . ALA A 1 120 ? -11.562 -0.259 11.751 1.00 87.62 120 ALA A CA 1
ATOM 942 C C . ALA A 1 120 ? -12.439 -0.637 12.957 1.00 87.62 120 ALA A C 1
ATOM 944 O O . ALA A 1 120 ? -12.331 -0.030 14.018 1.00 87.62 120 ALA A O 1
ATOM 945 N N . ARG A 1 121 ? -13.233 -1.713 12.860 1.00 84.31 121 ARG A N 1
ATOM 946 C CA . ARG A 1 121 ? -14.024 -2.269 13.977 1.00 84.31 121 ARG A CA 1
ATOM 947 C C . ARG A 1 121 ? -13.198 -2.644 15.214 1.00 84.31 121 ARG A C 1
ATOM 949 O O . ARG A 1 121 ? -13.751 -2.742 16.307 1.00 84.31 121 ARG A O 1
ATOM 956 N N . ARG A 1 122 ? -11.896 -2.906 15.058 1.00 83.94 122 ARG A N 1
ATOM 957 C CA . ARG A 1 122 ? -10.990 -3.212 16.177 1.00 83.94 122 ARG A CA 1
ATOM 958 C C . ARG A 1 122 ? -10.517 -1.955 16.896 1.00 83.94 122 ARG A C 1
ATOM 960 O O . ARG A 1 122 ? -10.072 -2.048 18.040 1.00 83.94 122 ARG A O 1
ATOM 967 N N . LEU A 1 123 ? -10.605 -0.800 16.245 1.00 85.94 123 LEU A N 1
ATOM 968 C CA . LEU A 1 123 ? -10.209 0.469 16.825 1.00 85.94 123 LEU A CA 1
ATOM 969 C C . LEU A 1 123 ? -11.265 0.938 17.837 1.00 85.94 123 LEU A C 1
ATOM 971 O O . LEU A 1 123 ? -12.466 0.739 17.639 1.00 85.94 123 LEU A O 1
ATOM 975 N N . PRO A 1 124 ? -10.848 1.549 18.956 1.00 83.56 124 PRO A N 1
ATOM 976 C CA . PRO A 1 124 ? -11.781 2.246 19.826 1.00 83.56 124 PRO A CA 1
ATOM 977 C C . PRO A 1 124 ? -12.388 3.446 19.090 1.00 83.56 124 PRO A C 1
ATOM 979 O O . PRO A 1 124 ? -11.796 3.989 18.162 1.00 83.56 124 PRO A O 1
ATOM 982 N N . ARG A 1 125 ? -13.554 3.912 19.557 1.00 74.75 125 ARG A N 1
ATOM 983 C CA . ARG A 1 125 ? -14.232 5.097 18.993 1.00 74.75 125 ARG A CA 1
ATOM 984 C C . ARG A 1 125 ? -13.369 6.362 19.013 1.00 74.75 125 ARG A C 1
ATOM 986 O O . ARG A 1 125 ? -13.631 7.279 18.246 1.00 74.75 125 ARG A O 1
ATOM 993 N N . ARG A 1 126 ? -12.408 6.433 19.937 1.00 76.50 126 ARG A N 1
ATOM 994 C CA . ARG A 1 126 ? -11.429 7.511 20.062 1.00 76.50 126 ARG A CA 1
ATOM 995 C C . ARG A 1 126 ? -10.068 6.904 20.374 1.00 76.50 126 ARG A C 1
ATOM 997 O O . ARG A 1 126 ? -9.971 6.046 21.252 1.00 76.50 126 ARG A O 1
ATOM 1004 N N . LEU A 1 127 ? -9.053 7.354 19.649 1.00 83.44 127 LEU A N 1
ATOM 1005 C CA . LEU A 1 127 ? -7.649 7.196 20.004 1.00 83.44 127 LEU A CA 1
ATOM 1006 C C . LEU A 1 127 ? -7.095 8.582 20.300 1.00 83.44 127 LEU A C 1
ATOM 1008 O O . LEU A 1 127 ? -7.407 9.529 19.582 1.00 83.44 127 LEU A O 1
ATOM 1012 N N . GLU A 1 128 ? -6.281 8.683 21.342 1.00 85.62 128 GLU A N 1
ATOM 1013 C CA . GLU A 1 128 ? -5.574 9.922 21.642 1.00 85.62 128 GLU A CA 1
ATOM 1014 C C . GLU A 1 128 ? -4.527 10.208 20.560 1.00 85.62 128 GLU A C 1
ATOM 1016 O O . GLU A 1 128 ? -3.880 9.295 20.034 1.00 85.62 128 GLU A O 1
ATOM 1021 N N . VAL A 1 129 ? -4.339 11.487 20.242 1.00 87.12 129 VAL A N 1
ATOM 1022 C CA . VAL A 1 129 ? -3.248 11.918 19.361 1.00 87.12 129 VAL A CA 1
ATOM 1023 C C . VAL A 1 129 ? -1.913 11.504 19.986 1.00 87.12 129 VAL A C 1
ATOM 1025 O O . VAL A 1 129 ? -1.686 11.677 21.180 1.00 87.12 129 VAL A O 1
ATOM 1028 N N . GLY A 1 130 ? -1.025 10.934 19.175 1.00 84.94 130 GLY A N 1
ATOM 1029 C CA . GLY A 1 130 ? 0.257 10.379 19.605 1.00 84.94 130 GLY A CA 1
ATOM 1030 C C . GLY A 1 130 ? 0.191 8.918 20.052 1.00 84.94 130 GLY A C 1
ATOM 1031 O O . GLY A 1 130 ? 1.242 8.290 20.188 1.00 84.94 130 GLY A O 1
ATOM 1032 N N . HIS A 1 131 ? -1.007 8.340 20.218 1.00 89.38 131 HIS A N 1
ATOM 1033 C CA . HIS A 1 131 ? -1.158 6.917 20.522 1.00 89.38 131 HIS A CA 1
ATOM 1034 C C . HIS A 1 131 ? -0.449 6.072 19.461 1.00 89.38 131 HIS A C 1
ATOM 1036 O O . HIS A 1 131 ? -0.647 6.280 18.265 1.00 89.38 131 HIS A O 1
ATOM 1042 N N . VAL A 1 132 ? 0.382 5.114 19.876 1.00 92.00 132 VAL A N 1
ATOM 1043 C CA . VAL A 1 132 ? 1.183 4.319 18.938 1.00 92.00 132 VAL A CA 1
ATOM 1044 C C . VAL A 1 132 ? 0.487 3.000 18.629 1.00 92.00 132 VAL A C 1
ATOM 1046 O O . VAL A 1 132 ? 0.381 2.118 19.481 1.00 92.00 132 VAL A O 1
ATOM 1049 N N . LEU A 1 133 ? 0.075 2.830 17.374 1.00 93.56 133 LEU A N 1
ATOM 1050 C CA . LEU A 1 133 ? -0.379 1.546 16.849 1.00 93.56 133 LEU A CA 1
ATOM 1051 C C . LEU A 1 133 ? 0.772 0.799 16.180 1.00 93.56 133 LEU A C 1
ATOM 1053 O O . LEU A 1 133 ? 1.655 1.394 15.563 1.00 93.56 133 LEU A O 1
ATOM 1057 N N . ALA A 1 134 ? 0.732 -0.528 16.259 1.00 94.44 134 ALA A N 1
ATOM 1058 C CA . ALA A 1 134 ? 1.463 -1.372 15.326 1.00 94.44 134 ALA A CA 1
ATOM 1059 C C . ALA A 1 134 ? 0.517 -1.726 14.176 1.00 94.44 134 ALA A C 1
ATOM 1061 O O . ALA A 1 134 ? -0.556 -2.276 14.424 1.00 94.44 134 ALA A O 1
ATOM 1062 N N . VAL A 1 135 ? 0.905 -1.445 12.935 1.00 95.19 135 VAL A N 1
ATOM 1063 C CA . VAL A 1 135 ? 0.114 -1.729 11.728 1.00 95.19 135 VAL A CA 1
ATOM 1064 C C . VAL A 1 135 ? 0.925 -2.555 10.734 1.00 95.19 135 VAL A C 1
ATOM 1066 O O . VAL A 1 135 ? 2.148 -2.447 10.678 1.00 95.19 135 VAL A O 1
ATOM 1069 N N . THR A 1 136 ? 0.258 -3.398 9.952 1.00 96.19 136 THR A N 1
ATOM 1070 C CA . THR A 1 136 ? 0.858 -4.062 8.782 1.00 96.19 136 THR A CA 1
ATOM 1071 C C . THR A 1 136 ? 0.318 -3.390 7.535 1.00 96.19 136 THR A C 1
ATOM 1073 O O . THR A 1 136 ? -0.904 -3.345 7.383 1.00 96.19 136 THR A O 1
ATOM 1076 N N . LEU A 1 137 ? 1.201 -2.901 6.667 1.00 96.88 137 LEU A N 1
ATOM 1077 C CA . LEU A 1 137 ? 0.843 -2.167 5.454 1.00 96.88 137 LEU A CA 1
ATOM 1078 C C . LEU A 1 137 ? 1.450 -2.823 4.210 1.00 96.88 137 LEU A C 1
ATOM 1080 O O . LEU A 1 137 ? 2.526 -3.427 4.278 1.00 96.88 137 LEU A O 1
ATOM 1084 N N . ALA A 1 138 ? 0.768 -2.647 3.085 1.00 97.81 138 ALA A N 1
ATOM 1085 C CA . ALA A 1 138 ? 1.296 -2.849 1.745 1.00 97.81 138 ALA A CA 1
ATOM 1086 C C . ALA A 1 138 ? 0.797 -1.731 0.825 1.00 97.81 138 ALA A C 1
ATOM 1088 O O . ALA A 1 138 ? -0.315 -1.234 1.009 1.00 97.81 138 ALA A O 1
ATOM 1089 N N . GLY A 1 139 ? 1.623 -1.335 -0.138 1.00 97.62 139 GLY A N 1
ATOM 1090 C CA . GLY A 1 139 ? 1.279 -0.346 -1.150 1.00 97.62 139 GLY A CA 1
ATOM 1091 C C . GLY A 1 139 ? 0.943 -0.990 -2.487 1.00 97.62 139 GLY A C 1
ATOM 1092 O O . GLY A 1 139 ? 1.612 -1.926 -2.920 1.00 97.62 139 GLY A O 1
ATOM 1093 N N . PHE A 1 140 ? -0.071 -0.457 -3.150 1.00 97.81 140 PHE A N 1
ATOM 1094 C CA . PHE A 1 140 ? -0.460 -0.829 -4.506 1.00 97.81 140 PHE A CA 1
ATOM 1095 C C . PHE A 1 140 ? -0.357 0.415 -5.379 1.00 97.81 140 PHE A C 1
ATOM 1097 O O . PHE A 1 140 ? -0.883 1.465 -5.001 1.00 97.81 140 PHE A O 1
ATOM 1104 N N . ALA A 1 141 ? 0.381 0.323 -6.482 1.00 96.94 141 ALA A N 1
ATOM 1105 C CA . ALA A 1 141 ? 0.613 1.461 -7.356 1.00 96.94 141 ALA A CA 1
ATOM 1106 C C . ALA A 1 141 ? -0.712 1.948 -7.953 1.00 96.94 141 ALA A C 1
ATOM 1108 O O . ALA A 1 141 ? -1.472 1.174 -8.530 1.00 96.94 141 ALA A O 1
ATOM 1109 N N . LEU A 1 142 ? -0.965 3.241 -7.791 1.00 95.25 142 LEU A N 1
ATOM 1110 C CA . LEU A 1 142 ? -1.931 3.983 -8.594 1.00 95.25 142 LEU A CA 1
ATOM 1111 C C . LEU A 1 142 ? -1.242 4.568 -9.825 1.00 95.25 142 LEU A C 1
ATOM 1113 O O . LEU A 1 142 ? -1.854 4.664 -10.881 1.00 95.25 142 LEU A O 1
ATOM 1117 N N . ASP A 1 143 ? 0.024 4.953 -9.658 1.00 94.81 143 ASP A N 1
ATOM 1118 C CA . ASP A 1 143 ? 0.876 5.446 -10.723 1.00 94.81 143 ASP A CA 1
ATOM 1119 C C . ASP A 1 143 ? 2.347 5.147 -10.414 1.00 94.81 143 ASP A C 1
ATOM 1121 O O . ASP A 1 143 ? 2.781 5.297 -9.266 1.00 94.81 143 ASP A O 1
ATOM 1125 N N . VAL A 1 144 ? 3.126 4.747 -11.419 1.00 96.00 144 VAL A N 1
ATOM 1126 C CA . VAL A 1 144 ? 4.580 4.609 -11.308 1.00 96.00 144 VAL A CA 1
ATOM 1127 C C . VAL A 1 144 ? 5.224 5.648 -12.211 1.00 96.00 144 VAL A C 1
ATOM 1129 O O . VAL A 1 144 ? 5.198 5.529 -13.426 1.00 96.00 144 VAL A O 1
ATOM 1132 N N . GLU A 1 145 ? 5.876 6.640 -11.614 1.00 94.12 145 GLU A N 1
ATOM 1133 C CA . GLU A 1 145 ? 6.561 7.702 -12.357 1.00 94.12 145 GLU A CA 1
ATOM 1134 C C . GLU A 1 145 ? 7.989 7.295 -12.758 1.00 94.12 145 GLU A C 1
ATOM 1136 O O . GLU A 1 145 ? 8.586 7.870 -13.675 1.00 94.12 145 GLU A O 1
ATOM 1141 N N . PHE A 1 146 ? 8.595 6.345 -12.035 1.00 93.50 146 PHE A N 1
ATOM 1142 C CA . PHE A 1 146 ? 9.949 5.882 -12.327 1.00 93.50 146 PHE A CA 1
ATOM 1143 C C . PHE A 1 146 ? 10.279 4.522 -11.736 1.00 93.50 146 PHE A C 1
ATOM 1145 O O . PHE A 1 146 ? 10.014 4.236 -10.568 1.00 93.50 146 PHE A O 1
ATOM 1152 N N . SER A 1 147 ? 11.019 3.740 -12.517 1.00 95.12 147 SER A N 1
ATOM 1153 C CA . SER A 1 147 ? 11.767 2.601 -12.011 1.00 95.12 147 SER A CA 1
ATOM 1154 C C . SER A 1 147 ? 13.121 2.491 -12.705 1.00 95.12 147 SER A C 1
ATOM 1156 O O . SER A 1 147 ? 13.198 2.286 -13.917 1.00 95.12 147 SER A O 1
ATOM 1158 N N . GLY A 1 148 ? 14.204 2.658 -11.948 1.00 93.75 148 GLY A N 1
ATOM 1159 C CA . GLY A 1 148 ? 15.542 2.713 -12.531 1.00 93.75 148 GLY A CA 1
ATOM 1160 C C . GLY A 1 148 ? 16.663 2.958 -11.521 1.00 93.75 148 GLY A C 1
ATOM 1161 O O . GLY A 1 148 ? 16.403 3.142 -10.329 1.00 93.75 148 GLY A O 1
ATOM 1162 N N . PRO A 1 149 ? 17.930 2.956 -11.972 1.00 91.88 149 PRO A N 1
ATOM 1163 C CA . PRO A 1 149 ? 19.077 3.252 -11.119 1.00 91.88 149 PRO A CA 1
ATOM 1164 C C . PRO A 1 149 ? 18.936 4.593 -10.389 1.00 91.88 149 PRO A C 1
ATOM 1166 O O . PRO A 1 149 ? 18.348 5.539 -10.912 1.00 91.88 149 PRO A O 1
ATOM 1169 N N . PHE A 1 150 ? 19.513 4.686 -9.190 1.00 81.88 150 PHE A N 1
ATOM 1170 C CA . PHE A 1 150 ? 19.562 5.945 -8.450 1.00 81.88 150 PHE A CA 1
ATOM 1171 C C . PHE A 1 150 ? 20.369 7.006 -9.214 1.00 81.88 150 PHE A C 1
ATOM 1173 O O . PHE A 1 150 ? 21.548 6.801 -9.502 1.00 81.88 150 PHE A O 1
ATOM 1180 N N . ASP A 1 151 ? 19.742 8.155 -9.479 1.00 78.56 151 ASP A N 1
ATOM 1181 C CA . ASP A 1 151 ? 20.412 9.363 -9.959 1.00 78.56 151 ASP A CA 1
ATOM 1182 C C . ASP A 1 151 ? 20.298 10.476 -8.899 1.00 78.56 151 ASP A C 1
ATOM 1184 O O . ASP A 1 151 ? 19.207 11.022 -8.697 1.00 78.56 151 ASP A O 1
ATOM 1188 N N . PRO A 1 152 ? 21.403 10.862 -8.230 1.00 68.75 152 PRO A N 1
ATOM 1189 C CA . PRO A 1 152 ? 21.386 11.899 -7.198 1.00 68.75 152 PRO A CA 1
ATOM 1190 C C . PRO A 1 152 ? 21.018 13.291 -7.729 1.00 68.75 152 PRO A C 1
ATOM 1192 O O . PRO A 1 152 ? 20.733 14.189 -6.936 1.00 68.75 152 PRO A O 1
ATOM 1195 N N . LYS A 1 153 ? 21.036 13.501 -9.051 1.00 70.56 153 LYS A N 1
ATOM 1196 C CA . LYS A 1 153 ? 20.684 14.784 -9.673 1.00 70.56 153 LYS A CA 1
ATOM 1197 C C . LYS A 1 153 ? 19.178 14.965 -9.849 1.00 70.56 153 LYS A C 1
ATOM 1199 O O . LYS A 1 153 ? 18.745 16.068 -10.185 1.00 70.56 153 LYS A O 1
ATOM 1204 N N . ARG A 1 154 ? 18.373 13.922 -9.628 1.00 66.31 154 ARG A N 1
ATOM 1205 C CA . ARG A 1 154 ? 16.926 13.996 -9.822 1.00 66.31 154 ARG A CA 1
ATOM 1206 C C . ARG A 1 154 ? 16.246 14.741 -8.658 1.00 66.31 154 ARG A C 1
ATOM 1208 O O . ARG A 1 154 ? 16.552 14.470 -7.492 1.00 66.31 154 ARG A O 1
ATOM 1215 N N . PRO A 1 155 ? 15.348 15.706 -8.932 1.00 59.59 155 PRO A N 1
ATOM 1216 C CA . PRO A 1 155 ? 14.638 16.434 -7.884 1.00 59.59 155 PRO A CA 1
ATOM 1217 C C . PRO A 1 155 ? 13.720 15.493 -7.090 1.00 59.59 155 PRO A C 1
ATOM 1219 O O . PRO A 1 155 ? 13.027 14.666 -7.670 1.00 59.59 155 PRO A O 1
ATOM 1222 N N . ALA A 1 156 ? 13.710 15.639 -5.762 1.00 58.66 156 ALA A N 1
ATOM 1223 C CA . ALA A 1 156 ? 12.794 14.914 -4.880 1.00 58.66 156 ALA A CA 1
ATOM 1224 C C . ALA A 1 156 ? 11.593 15.809 -4.555 1.00 58.66 156 ALA A C 1
ATOM 1226 O O . ALA A 1 156 ? 11.784 16.994 -4.272 1.00 58.66 156 ALA A O 1
ATOM 1227 N N . ARG A 1 157 ? 10.383 15.248 -4.562 1.00 56.81 157 ARG A N 1
ATOM 1228 C CA . ARG A 1 157 ? 9.201 15.867 -3.943 1.00 56.81 157 ARG A CA 1
ATOM 1229 C C . ARG A 1 157 ? 9.168 15.396 -2.472 1.00 56.81 157 ARG A C 1
ATOM 1231 O O . ARG A 1 157 ? 9.684 14.335 -2.177 1.00 56.81 157 ARG A O 1
ATOM 1238 N N . GLY A 1 158 ? 8.693 16.183 -1.508 1.00 54.28 158 GLY A N 1
ATOM 1239 C CA . GLY A 1 158 ? 8.576 15.732 -0.103 1.00 54.28 158 GLY A CA 1
ATOM 1240 C C . GLY A 1 158 ? 9.855 15.712 0.767 1.00 54.28 158 GLY A C 1
ATOM 1241 O O . GLY A 1 158 ? 10.914 16.232 0.406 1.00 54.28 158 GLY A O 1
ATOM 1242 N N . ARG A 1 159 ? 9.728 15.165 1.992 1.00 53.59 159 ARG A N 1
ATOM 1243 C CA . ARG A 1 159 ? 10.807 15.134 2.999 1.00 53.59 159 ARG A CA 1
ATOM 1244 C C . ARG A 1 159 ? 11.855 14.092 2.623 1.00 53.59 159 ARG A C 1
ATOM 1246 O O . ARG A 1 159 ? 11.565 12.901 2.592 1.00 53.59 159 ARG A O 1
ATOM 1253 N N . ARG A 1 160 ? 13.091 14.550 2.432 1.00 62.69 160 ARG A N 1
ATOM 1254 C CA . ARG A 1 160 ? 14.242 13.676 2.208 1.00 62.69 160 ARG A CA 1
ATOM 1255 C C . ARG A 1 160 ? 14.622 12.931 3.486 1.00 62.69 160 ARG A C 1
ATOM 1257 O O . ARG A 1 160 ? 14.916 13.544 4.509 1.00 62.69 160 ARG A O 1
ATOM 1264 N N . LEU A 1 161 ? 14.624 11.618 3.376 1.00 63.66 161 LEU A N 1
ATOM 1265 C CA . LEU A 1 161 ? 15.404 10.682 4.164 1.00 63.66 161 LEU A CA 1
ATOM 1266 C C . LEU A 1 161 ? 16.835 10.629 3.598 1.00 63.66 161 LEU A C 1
ATOM 1268 O O . LEU A 1 161 ? 17.113 11.142 2.501 1.00 63.66 161 LEU A O 1
ATOM 1272 N N . ASP A 1 162 ? 17.742 9.994 4.335 1.00 60.75 162 ASP A N 1
ATOM 1273 C CA . ASP A 1 162 ? 19.117 9.778 3.886 1.00 60.75 162 ASP A CA 1
ATOM 1274 C C . ASP A 1 162 ? 19.159 9.096 2.504 1.00 60.75 162 ASP A C 1
ATOM 1276 O O . ASP A 1 162 ? 18.288 8.308 2.132 1.00 60.75 162 ASP A O 1
ATOM 1280 N N . GLY A 1 163 ? 20.136 9.476 1.674 1.00 61.75 163 GLY A N 1
ATOM 1281 C CA . GLY A 1 163 ? 20.225 8.998 0.286 1.00 61.75 163 GLY A CA 1
ATOM 1282 C C . GLY A 1 163 ? 19.172 9.588 -0.666 1.00 61.75 163 GLY A C 1
ATOM 1283 O O . GLY A 1 163 ? 19.000 9.094 -1.779 1.00 61.75 163 GLY A O 1
ATOM 1284 N N . GLY A 1 164 ? 18.457 10.642 -0.252 1.00 69.25 164 GLY A N 1
ATOM 1285 C CA . GLY A 1 164 ? 17.457 11.347 -1.063 1.00 69.25 164 GLY A CA 1
ATOM 1286 C C . GLY A 1 164 ? 16.134 10.598 -1.197 1.00 69.25 164 GLY A C 1
ATOM 1287 O O . GLY A 1 164 ? 15.380 10.864 -2.138 1.00 69.25 164 GLY A O 1
ATOM 1288 N N . ALA A 1 165 ? 15.910 9.564 -0.380 1.00 80.50 165 ALA A N 1
ATOM 1289 C CA . ALA A 1 165 ? 14.675 8.779 -0.354 1.00 80.50 165 ALA A CA 1
ATOM 1290 C C . ALA A 1 165 ? 13.556 9.627 0.245 1.00 80.50 165 ALA A C 1
ATOM 1292 O O . ALA A 1 165 ? 13.839 10.545 1.007 1.00 80.50 165 ALA A O 1
ATOM 1293 N N . TRP A 1 166 ? 12.301 9.388 -0.107 1.00 86.00 166 TRP A N 1
ATOM 1294 C CA . TRP A 1 166 ? 11.202 10.142 0.485 1.00 86.00 166 TRP A CA 1
ATOM 1295 C C . TRP A 1 166 ? 9.891 9.369 0.418 1.00 86.00 166 TRP A C 1
ATOM 1297 O O . TRP A 1 166 ? 9.695 8.513 -0.441 1.00 86.00 166 TRP A O 1
ATOM 1307 N N . ILE A 1 167 ? 9.005 9.681 1.354 1.00 90.00 167 ILE A N 1
ATOM 1308 C CA . ILE A 1 167 ? 7.626 9.207 1.401 1.00 90.00 167 ILE A CA 1
ATOM 1309 C C . ILE A 1 167 ? 6.784 10.270 2.105 1.00 90.00 167 ILE A C 1
ATOM 1311 O O . ILE A 1 167 ? 7.244 10.913 3.055 1.00 90.00 167 ILE A O 1
ATOM 1315 N N . GLY A 1 168 ? 5.554 10.464 1.651 1.00 89.25 168 GLY A N 1
ATOM 1316 C CA . GLY A 1 168 ? 4.579 11.284 2.356 1.00 89.25 168 GLY A CA 1
ATOM 1317 C C . GLY A 1 168 ? 3.190 11.158 1.741 1.00 89.25 168 GLY A C 1
ATOM 1318 O O . GLY A 1 168 ? 3.074 10.721 0.599 1.00 89.25 168 GLY A O 1
ATOM 1319 N N . PRO A 1 169 ? 2.122 11.517 2.469 1.00 88.94 169 PRO A N 1
ATOM 1320 C CA . PRO A 1 169 ? 0.781 11.478 1.907 1.00 88.94 169 PRO A CA 1
ATOM 1321 C C . PRO A 1 169 ? 0.635 12.389 0.702 1.00 88.94 169 PRO A C 1
ATOM 1323 O O . PRO A 1 169 ? 1.167 13.503 0.686 1.00 88.94 169 PRO A O 1
ATOM 1326 N N . LEU A 1 170 ? -0.122 11.910 -0.278 1.00 84.00 170 LEU A N 1
ATOM 1327 C CA . LEU A 1 170 ? -0.464 12.686 -1.459 1.00 84.00 170 LEU A CA 1
ATOM 1328 C C . LEU A 1 170 ? -1.278 13.923 -1.037 1.00 84.00 170 LEU A C 1
ATOM 1330 O O . LEU A 1 170 ? -2.197 13.820 -0.229 1.00 84.00 170 LEU A O 1
ATOM 1334 N N . GLY A 1 171 ? -0.906 15.105 -1.538 1.00 71.50 171 GLY A N 1
ATOM 1335 C CA . GLY A 1 171 ? -1.467 16.393 -1.091 1.00 71.50 171 GLY A CA 1
ATOM 1336 C C . GLY A 1 171 ? -0.778 17.005 0.140 1.00 71.50 171 GLY A C 1
ATOM 1337 O O . GLY A 1 171 ? -1.058 18.150 0.492 1.00 71.50 171 GLY A O 1
ATOM 1338 N N . GLY A 1 172 ? 0.176 16.289 0.748 1.00 65.25 172 GLY A N 1
ATOM 1339 C CA . GLY A 1 172 ? 0.976 16.746 1.882 1.00 65.25 172 GLY A CA 1
ATOM 1340 C C . GLY A 1 172 ? 0.249 16.732 3.233 1.00 65.25 172 GLY A C 1
ATOM 1341 O O . GLY A 1 172 ? -0.961 16.558 3.338 1.00 65.25 172 GLY A O 1
ATOM 1342 N N . PHE A 1 173 ? 1.020 16.946 4.300 1.00 55.12 173 PHE A N 1
ATOM 1343 C CA . PHE A 1 173 ? 0.508 17.465 5.570 1.00 55.12 173 PHE A CA 1
ATOM 1344 C C . PHE A 1 173 ? 0.725 18.976 5.530 1.00 55.12 173 PHE A C 1
ATOM 1346 O O . PHE A 1 173 ? 1.820 19.379 5.124 1.00 55.12 173 PHE A O 1
ATOM 1353 N N . ALA A 1 174 ? -0.245 19.819 5.916 1.00 45.75 174 ALA A N 1
ATOM 1354 C CA . ALA A 1 174 ? 0.041 21.250 6.009 1.00 45.75 174 ALA A CA 1
ATOM 1355 C C . ALA A 1 174 ? 1.320 21.437 6.827 1.00 45.75 174 ALA A C 1
ATOM 1357 O O . ALA A 1 174 ? 1.483 20.900 7.923 1.00 45.75 174 ALA A O 1
ATOM 1358 N N . SER A 1 175 ? 2.269 22.130 6.215 1.00 36.31 175 SER A N 1
ATOM 1359 C CA . SER A 1 175 ? 3.601 22.359 6.735 1.00 36.31 175 SER A CA 1
ATOM 1360 C C . SER A 1 175 ? 3.525 23.067 8.087 1.00 36.31 175 SER A C 1
ATOM 1362 O O . SER A 1 175 ? 3.326 24.277 8.152 1.00 36.31 175 SER A O 1
ATOM 1364 N N . GLY A 1 176 ? 3.713 22.312 9.162 1.00 35.41 176 GLY A N 1
ATOM 1365 C CA . GLY A 1 176 ? 3.935 22.816 10.507 1.00 35.41 176 GLY A CA 1
ATOM 1366 C C . GLY A 1 176 ? 4.776 21.794 11.251 1.00 35.41 176 GLY A C 1
ATOM 1367 O O . GLY A 1 176 ? 4.314 20.691 11.514 1.00 35.41 176 GLY A O 1
ATOM 1368 N N . GLY A 1 177 ? 6.038 22.121 11.530 1.00 31.19 177 GLY A N 1
ATOM 1369 C CA . GLY A 1 177 ? 6.935 21.274 12.313 1.00 31.19 177 GLY A CA 1
ATOM 1370 C C . GLY A 1 177 ? 6.376 21.061 13.718 1.00 31.19 177 GLY A C 1
ATOM 1371 O O . GLY A 1 177 ? 6.573 21.884 14.603 1.00 31.19 177 GLY A O 1
ATOM 1372 N N . GLY A 1 178 ? 5.646 19.968 13.894 1.00 40.88 178 GLY A N 1
ATOM 1373 C CA . GLY A 1 178 ? 4.992 19.572 15.130 1.00 40.88 178 GLY A CA 1
ATOM 1374 C C . GLY A 1 178 ? 3.875 18.581 14.823 1.00 40.88 178 GLY A C 1
ATOM 1375 O O . GLY A 1 178 ? 3.351 18.548 13.715 1.00 40.88 178 GLY A O 1
ATOM 1376 N N . PHE A 1 179 ? 3.469 17.789 15.812 1.00 39.94 179 PHE A N 1
ATOM 1377 C CA . PHE A 1 179 ? 2.298 16.900 15.742 1.00 39.94 179 PHE A CA 1
ATOM 1378 C C . PHE A 1 179 ? 0.956 17.661 15.598 1.00 39.94 179 PHE A C 1
ATOM 1380 O O . PHE A 1 179 ? -0.101 17.123 15.912 1.00 39.94 179 PHE A O 1
ATOM 1387 N N . ALA A 1 180 ? 0.987 18.925 15.164 1.00 38.84 180 ALA A N 1
ATOM 1388 C CA . ALA A 1 180 ? -0.170 19.785 15.028 1.00 38.84 180 ALA A CA 1
ATOM 1389 C C . ALA A 1 180 ? -0.860 19.521 13.684 1.00 38.84 180 ALA A C 1
ATOM 1391 O O . ALA A 1 180 ? -0.339 19.803 12.608 1.00 38.84 180 ALA A O 1
ATOM 1392 N N . SER A 1 181 ? -2.049 18.946 13.814 1.00 42.84 181 SER A N 1
ATOM 1393 C CA . SER A 1 181 ? -3.082 18.719 12.811 1.00 42.84 181 SER A CA 1
ATOM 1394 C C . SER A 1 181 ? -3.242 19.850 11.791 1.00 42.84 181 SER A C 1
ATOM 1396 O O . SER A 1 181 ? -3.417 21.013 12.155 1.00 42.84 181 SER A O 1
ATOM 1398 N N . GLY A 1 182 ? -3.307 19.463 10.519 1.00 37.12 182 GLY A N 1
ATOM 1399 C CA . GLY A 1 182 ? -3.695 20.321 9.405 1.00 37.12 182 GLY A CA 1
ATOM 1400 C C . GLY A 1 182 ? -3.684 19.558 8.080 1.00 37.12 182 GLY A C 1
ATOM 1401 O O . GLY A 1 182 ? -3.011 19.962 7.144 1.00 37.12 182 GLY A O 1
ATOM 1402 N N . GLY A 1 183 ? -4.344 18.403 7.990 1.00 40.25 183 GLY A N 1
ATOM 1403 C CA . GLY A 1 183 ? -4.598 17.777 6.688 1.00 40.25 183 GLY A CA 1
ATOM 1404 C C . GLY A 1 183 ? -5.755 18.509 6.015 1.00 40.25 183 GLY A C 1
ATOM 1405 O O . GLY A 1 183 ? -6.867 18.473 6.531 1.00 40.25 183 GLY A O 1
ATOM 1406 N N . GLY A 1 184 ? -5.495 19.226 4.919 1.00 39.97 184 GLY A N 1
ATOM 1407 C CA . GLY A 1 184 ? -6.550 19.818 4.094 1.00 39.97 184 GLY A CA 1
ATOM 1408 C C . GLY A 1 184 ? -7.458 18.724 3.528 1.00 39.97 184 GLY A C 1
ATOM 1409 O O . GLY A 1 184 ? -6.972 17.671 3.123 1.00 39.97 184 GLY A O 1
ATOM 1410 N N . GLY A 1 185 ? -8.769 18.977 3.510 1.00 39.66 185 GLY A N 1
ATOM 1411 C CA . GLY A 1 185 ? -9.827 18.010 3.182 1.00 39.66 185 GLY A CA 1
ATOM 1412 C C . GLY A 1 185 ? -9.875 17.476 1.742 1.00 39.66 185 GLY A C 1
ATOM 1413 O O . GLY A 1 185 ? -10.895 16.908 1.378 1.00 39.66 185 GLY A O 1
ATOM 1414 N N . ASP A 1 186 ? -8.804 17.629 0.958 1.00 44.56 186 ASP A N 1
ATOM 1415 C CA . ASP A 1 186 ? -8.710 17.213 -0.453 1.00 44.56 186 ASP A CA 1
ATOM 1416 C C . ASP A 1 186 ? -7.594 16.179 -0.721 1.00 44.56 186 ASP A C 1
ATOM 1418 O O . ASP A 1 186 ? -7.358 15.799 -1.868 1.00 44.56 186 ASP A O 1
ATOM 1422 N N . ALA A 1 187 ? -6.883 15.702 0.309 1.00 52.16 187 ALA A N 1
ATOM 1423 C CA . ALA A 1 187 ? -5.871 14.658 0.136 1.00 52.16 187 ALA A CA 1
ATOM 1424 C C . ALA A 1 187 ? -6.543 13.294 -0.151 1.00 52.16 187 ALA A C 1
ATOM 1426 O O . ALA A 1 187 ? -7.324 12.820 0.681 1.00 52.16 187 ALA A O 1
ATOM 1427 N N . PRO A 1 188 ? -6.257 12.631 -1.289 1.00 59.25 188 PRO A N 1
ATOM 1428 C CA . PRO A 1 188 ? -6.873 11.352 -1.633 1.00 59.25 188 PRO A CA 1
ATOM 1429 C C . PRO A 1 188 ? -6.523 10.288 -0.582 1.00 59.25 188 PRO A C 1
ATOM 1431 O O . PRO A 1 188 ? -5.359 9.966 -0.328 1.00 59.25 188 PRO A O 1
ATOM 1434 N N . GLY A 1 189 ? -7.568 9.783 0.074 1.00 73.44 189 GLY A N 1
ATOM 1435 C CA . GLY A 1 189 ? -7.497 8.990 1.296 1.00 73.44 189 GLY A CA 1
ATOM 1436 C C . GLY A 1 189 ? -6.549 7.793 1.225 1.00 73.44 189 GLY A 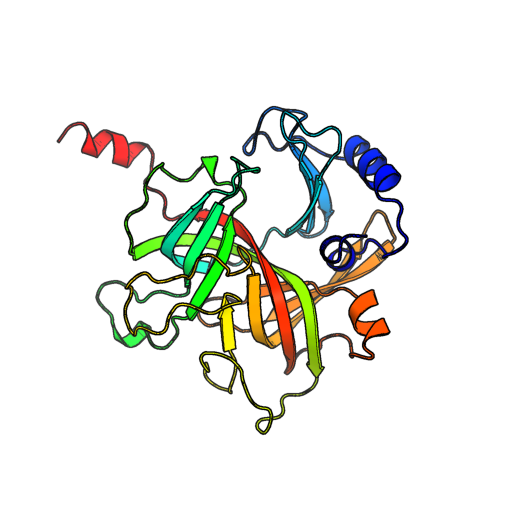C 1
ATOM 1437 O O . GLY A 1 189 ? -6.710 6.903 0.397 1.00 73.44 189 GLY A O 1
ATOM 1438 N N . GLY A 1 190 ? -5.561 7.759 2.125 1.00 84.75 190 GLY A N 1
ATOM 1439 C CA . GLY A 1 190 ? -4.616 6.645 2.273 1.00 84.75 190 GLY A CA 1
ATOM 1440 C C . GLY A 1 190 ? -3.548 6.524 1.179 1.00 84.75 190 GLY A C 1
ATOM 1441 O O . GLY A 1 190 ? -2.789 5.553 1.188 1.00 84.75 190 GLY A O 1
ATOM 1442 N N . CYS A 1 191 ? -3.474 7.483 0.254 1.00 92.56 191 CYS A N 1
ATOM 1443 C CA . CYS A 1 191 ? -2.457 7.514 -0.790 1.00 92.56 191 CYS A CA 1
ATOM 1444 C C . CYS A 1 191 ? -1.176 8.192 -0.298 1.00 92.56 191 CYS A C 1
ATOM 1446 O O . CYS A 1 191 ? -1.211 9.194 0.421 1.00 92.56 191 CYS A O 1
ATOM 1448 N N . VAL A 1 192 ? -0.035 7.671 -0.735 1.00 92.38 192 VAL A N 1
ATOM 1449 C CA . VAL A 1 192 ? 1.282 8.265 -0.518 1.00 92.38 192 VAL A CA 1
ATOM 1450 C C . VAL A 1 192 ? 1.992 8.437 -1.846 1.00 92.38 192 VAL A C 1
ATOM 1452 O O . VAL A 1 192 ? 1.869 7.601 -2.738 1.00 92.38 192 VAL A O 1
ATOM 1455 N N . GLU A 1 193 ? 2.780 9.492 -1.951 1.00 92.25 193 GLU A N 1
ATOM 1456 C CA . GLU A 1 193 ? 3.834 9.562 -2.947 1.00 92.25 193 GLU A CA 1
ATOM 1457 C C . GLU A 1 193 ? 5.145 9.097 -2.299 1.00 92.25 193 GLU A C 1
ATOM 1459 O O . GLU A 1 193 ? 5.394 9.342 -1.109 1.00 92.25 193 GLU A O 1
ATOM 1464 N N . LEU A 1 194 ? 5.978 8.394 -3.063 1.00 92.81 194 LEU A N 1
ATOM 1465 C CA . LEU A 1 194 ? 7.253 7.885 -2.569 1.00 92.81 194 LEU A CA 1
ATOM 1466 C C . LEU A 1 194 ? 8.334 7.852 -3.649 1.00 92.81 194 LEU A C 1
ATOM 1468 O O . LEU A 1 194 ? 8.049 7.780 -4.840 1.00 92.81 194 LEU A O 1
ATOM 1472 N N . SER A 1 195 ? 9.588 7.852 -3.204 1.00 92.62 195 SER A N 1
ATOM 1473 C CA . SER A 1 195 ? 10.775 7.474 -3.970 1.00 92.62 195 SER A CA 1
ATOM 1474 C C . SER A 1 195 ? 11.719 6.742 -3.034 1.00 92.62 195 SER A C 1
ATOM 1476 O O . SER A 1 195 ? 12.382 7.352 -2.187 1.00 92.62 195 SER A O 1
ATOM 1478 N N . LEU A 1 196 ? 11.744 5.417 -3.144 1.00 93.31 196 LEU A N 1
ATOM 1479 C CA . LEU A 1 196 ? 12.432 4.554 -2.190 1.00 93.31 196 LEU A CA 1
ATOM 1480 C C . LEU A 1 196 ? 13.295 3.523 -2.925 1.00 93.31 196 LEU A C 1
ATOM 1482 O O . LEU A 1 196 ? 12.933 3.084 -4.024 1.00 93.31 196 LEU A O 1
ATOM 1486 N N . PRO A 1 197 ? 14.455 3.143 -2.362 1.00 94.12 197 PRO A N 1
ATOM 1487 C CA . PRO A 1 197 ? 15.291 2.120 -2.960 1.00 94.12 197 PRO A CA 1
ATOM 1488 C C . PRO A 1 197 ? 14.668 0.738 -2.746 1.00 94.12 197 PRO A C 1
ATOM 1490 O O . PRO A 1 197 ? 14.165 0.414 -1.671 1.00 94.12 197 PRO A O 1
ATOM 1493 N N . VAL A 1 198 ? 14.726 -0.088 -3.781 1.00 96.19 198 VAL A N 1
ATOM 1494 C CA . VAL A 1 198 ? 14.278 -1.476 -3.768 1.00 96.19 198 VAL A CA 1
ATOM 1495 C C . VAL A 1 198 ? 15.356 -2.344 -3.131 1.00 96.19 198 VAL A C 1
ATOM 1497 O O . VAL A 1 198 ? 16.488 -2.404 -3.618 1.00 96.19 198 VAL A O 1
ATOM 1500 N N . THR A 1 199 ? 14.997 -3.062 -2.076 1.00 96.75 199 THR A N 1
ATOM 1501 C CA . THR A 1 199 ? 15.911 -3.914 -1.302 1.00 96.75 199 THR A CA 1
ATOM 1502 C C . THR A 1 199 ? 15.706 -5.395 -1.582 1.00 96.75 199 THR A C 1
ATOM 1504 O O . THR A 1 199 ? 16.673 -6.156 -1.566 1.00 96.75 199 THR A O 1
ATOM 1507 N N . ALA A 1 200 ? 14.481 -5.812 -1.905 1.00 97.44 200 ALA A N 1
ATOM 1508 C CA . ALA A 1 200 ? 14.183 -7.191 -2.268 1.00 97.44 200 ALA A CA 1
ATOM 1509 C C . ALA A 1 200 ? 13.060 -7.285 -3.304 1.00 97.44 200 ALA A C 1
ATOM 1511 O O . ALA A 1 200 ? 12.261 -6.368 -3.491 1.00 97.44 200 ALA A O 1
ATOM 1512 N N . ARG A 1 201 ? 13.011 -8.430 -3.989 1.00 97.00 201 ARG A N 1
ATOM 1513 C CA . ARG A 1 201 ? 11.964 -8.779 -4.949 1.00 97.00 201 ARG A CA 1
ATOM 1514 C C . ARG A 1 201 ? 11.572 -10.228 -4.782 1.00 97.00 201 ARG A C 1
ATOM 1516 O O . ARG A 1 201 ? 12.426 -11.086 -4.556 1.00 97.00 201 ARG A O 1
ATOM 1523 N N . ARG A 1 202 ? 10.289 -10.502 -4.970 1.00 96.81 202 ARG A N 1
ATOM 1524 C CA . ARG A 1 202 ? 9.757 -11.855 -5.022 1.00 96.81 202 ARG A CA 1
ATOM 1525 C C . ARG A 1 202 ? 8.763 -11.960 -6.167 1.00 96.81 202 ARG A C 1
ATOM 1527 O O . ARG A 1 202 ? 7.735 -11.287 -6.152 1.00 96.81 202 ARG A O 1
ATOM 1534 N N . ALA A 1 203 ? 9.072 -12.828 -7.124 1.00 95.88 203 ALA A N 1
ATOM 1535 C CA . ALA A 1 203 ? 8.129 -13.209 -8.162 1.00 95.88 203 ALA A CA 1
ATOM 1536 C C . ALA A 1 203 ? 6.971 -13.995 -7.539 1.00 95.88 203 ALA A C 1
ATOM 1538 O O . ALA A 1 203 ? 7.176 -14.859 -6.682 1.00 95.88 203 ALA A O 1
ATOM 1539 N N . LEU A 1 204 ? 5.764 -13.666 -7.970 1.00 96.38 204 LEU A N 1
ATOM 1540 C CA . LEU A 1 204 ? 4.516 -14.307 -7.603 1.00 96.38 204 LEU A CA 1
ATOM 1541 C C . LEU A 1 204 ? 3.746 -14.618 -8.886 1.00 96.38 204 LEU A C 1
ATOM 1543 O O . LEU A 1 204 ? 3.904 -13.939 -9.899 1.00 96.38 204 LEU A O 1
ATOM 1547 N N . GLU A 1 205 ? 2.894 -15.632 -8.832 1.00 96.19 205 GLU A N 1
ATOM 1548 C CA . GLU A 1 205 ? 1.977 -15.970 -9.916 1.00 96.19 205 GLU A CA 1
ATOM 1549 C C . GLU A 1 205 ? 0.553 -15.842 -9.384 1.00 96.19 205 GLU A C 1
ATOM 1551 O O . GLU A 1 205 ? 0.232 -16.404 -8.335 1.00 96.19 205 GLU A O 1
ATOM 1556 N N . ASN A 1 206 ? -0.301 -15.101 -10.090 1.00 95.00 206 ASN A N 1
ATOM 1557 C CA . ASN A 1 206 ? -1.725 -15.087 -9.785 1.00 95.00 206 ASN A CA 1
ATOM 1558 C C . ASN A 1 206 ? -2.326 -16.444 -10.209 1.00 95.00 206 ASN A C 1
ATOM 1560 O O . ASN A 1 206 ? -2.291 -16.776 -11.395 1.00 95.00 206 ASN A O 1
ATOM 1564 N N . PRO A 1 207 ? -2.905 -17.239 -9.292 1.00 93.19 207 PRO A N 1
ATOM 1565 C CA . PRO A 1 207 ? -3.378 -18.588 -9.608 1.00 93.19 207 PRO A CA 1
ATOM 1566 C C . PRO A 1 207 ? -4.597 -18.618 -10.543 1.00 93.19 207 PRO A C 1
ATOM 1568 O O . PRO A 1 207 ? -4.871 -19.658 -11.142 1.00 93.19 207 PRO A O 1
ATOM 1571 N N . VAL A 1 208 ? -5.324 -17.503 -10.673 1.00 91.81 208 VAL A N 1
ATOM 1572 C CA . VAL A 1 208 ? -6.513 -17.376 -11.526 1.00 91.81 208 VAL A CA 1
ATOM 1573 C C . VAL A 1 208 ? -6.110 -17.065 -12.964 1.00 91.81 208 VAL A C 1
ATOM 1575 O O . VAL A 1 208 ? -6.549 -17.739 -13.891 1.00 91.81 208 VAL A O 1
ATOM 1578 N N . THR A 1 209 ? -5.252 -16.064 -13.156 1.00 93.56 209 THR A N 1
ATOM 1579 C CA . THR A 1 209 ? -4.877 -15.563 -14.491 1.00 93.56 209 THR A CA 1
ATOM 1580 C C . THR A 1 209 ? -3.559 -16.127 -15.005 1.00 93.56 209 THR A C 1
ATOM 1582 O O . THR A 1 209 ? -3.241 -15.951 -16.177 1.00 93.56 209 THR A O 1
ATOM 1585 N N . ARG A 1 210 ? -2.774 -16.777 -14.135 1.00 94.62 210 ARG A N 1
ATOM 1586 C CA . ARG A 1 210 ? -1.384 -17.201 -14.383 1.00 94.62 210 ARG A CA 1
ATOM 1587 C C . ARG A 1 210 ? -0.428 -16.050 -14.696 1.00 94.62 210 ARG A C 1
ATOM 1589 O O . ARG A 1 210 ? 0.698 -16.284 -15.126 1.00 94.62 210 ARG A O 1
ATOM 1596 N N . ALA A 1 211 ? -0.855 -14.809 -14.468 1.00 95.25 2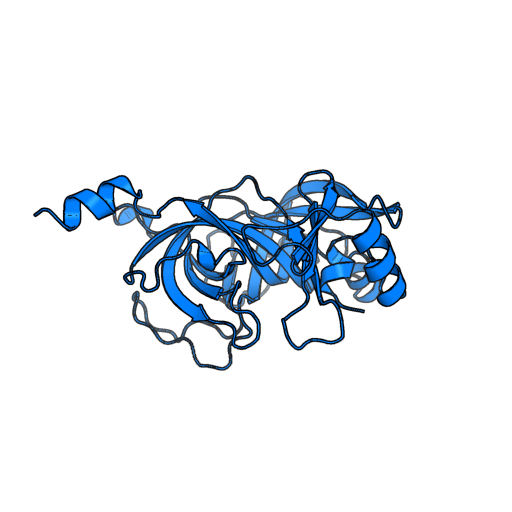11 ALA A N 1
ATOM 1597 C CA . ALA A 1 211 ? -0.015 -13.643 -14.675 1.00 95.25 211 ALA A CA 1
ATOM 1598 C C . ALA A 1 211 ? 1.102 -13.596 -13.626 1.00 95.25 211 ALA A C 1
ATOM 1600 O O . ALA A 1 211 ? 0.865 -13.806 -12.431 1.00 95.25 211 ALA A O 1
ATOM 1601 N N . ALA A 1 212 ? 2.313 -13.279 -14.080 1.00 95.00 212 ALA A N 1
ATOM 1602 C CA . ALA A 1 212 ? 3.430 -12.988 -13.200 1.00 95.00 212 ALA A CA 1
ATOM 1603 C C . ALA A 1 212 ? 3.283 -11.574 -12.626 1.00 95.00 212 ALA A C 1
ATOM 1605 O O . ALA A 1 212 ? 3.091 -10.612 -13.368 1.00 95.00 212 ALA A O 1
ATOM 1606 N N . VAL A 1 213 ? 3.415 -11.455 -11.308 1.00 96.12 213 VAL A N 1
ATOM 1607 C CA . VAL A 1 213 ? 3.489 -10.175 -10.596 1.00 96.12 213 VAL A CA 1
ATOM 1608 C C . VAL A 1 213 ? 4.662 -10.180 -9.634 1.00 96.12 213 VAL A C 1
ATOM 1610 O O . VAL A 1 213 ? 5.195 -11.232 -9.276 1.00 96.12 213 VAL A O 1
ATOM 1613 N N . GLU A 1 214 ? 5.080 -8.999 -9.200 1.00 96.62 214 GLU A N 1
ATOM 1614 C CA . GLU A 1 214 ? 6.206 -8.867 -8.286 1.00 96.62 214 GLU A CA 1
ATOM 1615 C C . GLU A 1 214 ? 5.791 -8.183 -6.995 1.00 96.62 214 GLU A C 1
ATOM 1617 O O . GLU A 1 214 ? 5.243 -7.083 -6.996 1.00 96.62 214 GLU A O 1
ATOM 1622 N N . LEU A 1 215 ? 6.122 -8.837 -5.884 1.00 97.88 215 LEU A N 1
ATOM 1623 C CA . LEU A 1 215 ? 6.233 -8.173 -4.599 1.00 97.88 215 LEU A CA 1
ATOM 1624 C C . LEU A 1 215 ? 7.614 -7.519 -4.532 1.00 97.88 215 LEU A C 1
ATOM 1626 O O . LEU A 1 215 ? 8.637 -8.208 -4.598 1.00 97.88 215 LEU A O 1
ATOM 1630 N N . VAL A 1 216 ? 7.634 -6.205 -4.365 1.00 98.00 216 VAL A N 1
ATOM 1631 C CA . VAL A 1 216 ? 8.845 -5.398 -4.220 1.00 98.00 216 VAL A CA 1
ATOM 1632 C C . VAL A 1 216 ? 8.935 -4.929 -2.773 1.00 98.00 216 VAL A C 1
ATOM 1634 O O . VAL A 1 216 ? 7.986 -4.354 -2.255 1.00 98.00 216 VAL A O 1
ATOM 1637 N N . GLU A 1 217 ? 10.057 -5.162 -2.100 1.00 97.69 217 GLU A N 1
ATOM 1638 C CA . GLU A 1 217 ? 10.318 -4.533 -0.803 1.00 97.69 217 GLU A CA 1
ATOM 1639 C C . GLU A 1 217 ? 11.178 -3.290 -1.012 1.00 97.69 217 GLU A C 1
ATOM 1641 O O . GLU A 1 217 ? 12.198 -3.341 -1.706 1.00 97.69 217 GLU A O 1
ATOM 1646 N N . VAL A 1 218 ? 10.760 -2.178 -0.410 1.00 95.88 218 VAL A N 1
ATOM 1647 C CA . VAL A 1 218 ? 11.503 -0.917 -0.419 1.00 95.88 218 VAL A CA 1
ATOM 1648 C C . VAL A 1 218 ? 11.993 -0.544 0.972 1.00 95.88 218 VAL A C 1
ATOM 1650 O O . VAL A 1 218 ? 11.358 -0.862 1.982 1.00 95.88 218 VAL A O 1
ATOM 1653 N N . GLU A 1 219 ? 13.139 0.127 1.025 1.00 92.62 219 GLU A N 1
ATOM 1654 C CA . GLU A 1 219 ? 13.749 0.570 2.275 1.00 92.62 219 GLU A CA 1
ATOM 1655 C C . GLU A 1 219 ? 13.001 1.760 2.870 1.00 92.62 219 GLU A C 1
ATOM 1657 O O . GLU A 1 219 ? 12.809 2.785 2.217 1.00 92.62 219 GLU A O 1
ATOM 1662 N N . LEU A 1 220 ? 12.635 1.630 4.141 1.00 90.12 220 LEU A N 1
ATOM 1663 C CA . LEU A 1 220 ? 12.145 2.714 4.978 1.00 90.12 220 LEU A CA 1
ATOM 1664 C C . LEU A 1 220 ? 12.747 2.577 6.375 1.00 90.12 220 LEU A C 1
ATOM 1666 O O . LEU A 1 220 ? 13.009 1.452 6.823 1.00 90.12 220 LEU A O 1
ATOM 1670 N N . PRO A 1 221 ? 12.907 3.691 7.108 1.00 87.19 221 PRO A N 1
ATOM 1671 C CA . PRO A 1 221 ? 13.322 3.614 8.491 1.00 87.19 221 PRO A CA 1
ATOM 1672 C C . PRO A 1 221 ? 12.359 2.765 9.333 1.00 87.19 221 PRO A C 1
ATOM 1674 O O . PRO A 1 221 ? 11.135 2.789 9.168 1.00 87.19 221 PRO A O 1
ATOM 1677 N N . GLY A 1 222 ? 12.929 1.981 10.248 1.00 85.56 222 GLY A N 1
ATOM 1678 C CA . GLY A 1 222 ? 12.205 1.039 11.100 1.00 85.56 222 GLY A CA 1
ATOM 1679 C C . GLY A 1 222 ? 11.943 -0.319 10.438 1.00 85.56 222 GLY A C 1
ATOM 1680 O O . GLY A 1 222 ? 12.412 -1.345 10.950 1.00 85.56 222 GLY A O 1
ATOM 1681 N N . ARG A 1 223 ? 11.183 -0.359 9.335 1.00 90.81 223 ARG A N 1
ATOM 1682 C CA . ARG A 1 223 ? 10.824 -1.602 8.623 1.00 90.81 223 ARG A CA 1
ATOM 1683 C C . ARG A 1 223 ? 10.622 -1.376 7.117 1.00 90.81 223 ARG A C 1
ATOM 1685 O O . ARG A 1 223 ? 10.068 -0.339 6.761 1.00 90.81 223 ARG A O 1
ATOM 1692 N N . PRO A 1 224 ? 10.967 -2.361 6.261 1.00 94.38 224 PRO A N 1
ATOM 1693 C CA . PRO A 1 224 ? 10.644 -2.316 4.837 1.00 94.38 224 PRO A CA 1
ATOM 1694 C C . PRO A 1 224 ? 9.137 -2.249 4.577 1.00 94.38 224 PRO A C 1
ATOM 1696 O O . PRO A 1 224 ? 8.332 -2.762 5.364 1.00 94.38 224 PRO A O 1
ATOM 1699 N N . LEU A 1 225 ? 8.769 -1.675 3.433 1.00 96.38 225 LEU A N 1
ATOM 1700 C CA . LEU A 1 225 ? 7.396 -1.658 2.933 1.00 96.38 225 LEU A CA 1
ATOM 1701 C C . LEU A 1 225 ? 7.271 -2.556 1.702 1.00 96.38 225 LEU A C 1
ATOM 1703 O O . LEU A 1 225 ? 8.086 -2.497 0.786 1.00 96.38 225 LEU A O 1
ATOM 1707 N N . ALA A 1 226 ? 6.233 -3.387 1.703 1.00 97.94 226 ALA A N 1
ATOM 1708 C CA . ALA A 1 226 ? 5.836 -4.213 0.572 1.00 97.94 226 ALA A CA 1
ATOM 1709 C C . ALA A 1 226 ? 5.051 -3.366 -0.435 1.00 97.94 226 ALA A C 1
ATOM 1711 O O . ALA A 1 226 ? 4.038 -2.778 -0.059 1.00 97.94 226 ALA A O 1
ATOM 1712 N N . LEU A 1 227 ? 5.486 -3.334 -1.691 1.00 98.19 227 LEU A N 1
ATOM 1713 C CA . LEU A 1 227 ? 4.845 -2.630 -2.795 1.00 98.19 227 LEU A CA 1
ATOM 1714 C C . LEU A 1 227 ? 4.538 -3.587 -3.950 1.00 98.19 227 LEU A C 1
ATOM 1716 O O . LEU A 1 227 ? 5.298 -4.518 -4.225 1.00 98.19 227 LEU A O 1
ATOM 1720 N N . PHE A 1 228 ? 3.444 -3.308 -4.647 1.00 98.31 228 PHE A N 1
ATOM 1721 C CA . PHE A 1 228 ? 3.049 -3.950 -5.894 1.00 98.31 228 PHE A CA 1
ATOM 1722 C C . PHE A 1 228 ? 2.857 -2.882 -6.967 1.00 98.31 228 PHE A C 1
ATOM 1724 O O . PHE A 1 228 ? 2.290 -1.825 -6.689 1.00 98.31 228 PHE A O 1
ATOM 1731 N N . ALA A 1 229 ? 3.313 -3.170 -8.182 1.00 97.62 229 ALA A N 1
ATOM 1732 C CA . ALA A 1 229 ? 3.131 -2.316 -9.349 1.00 97.62 229 ALA A CA 1
ATOM 1733 C C . ALA A 1 229 ? 2.485 -3.119 -10.480 1.00 97.62 229 ALA A C 1
ATOM 1735 O O . ALA A 1 229 ? 2.787 -4.304 -10.643 1.00 97.62 229 ALA A O 1
ATOM 1736 N N . SER A 1 230 ? 1.616 -2.474 -11.260 1.00 97.06 230 SER A N 1
ATOM 1737 C CA . SER A 1 230 ? 1.002 -3.095 -12.434 1.00 97.06 230 SER A CA 1
ATOM 1738 C C . SER A 1 230 ? 2.077 -3.407 -13.484 1.00 97.06 230 SER A C 1
ATOM 1740 O O . SER A 1 230 ? 2.751 -2.487 -13.958 1.00 97.06 230 SER A O 1
ATOM 1742 N N . PRO A 1 231 ? 2.254 -4.678 -13.901 1.00 96.00 231 PRO A N 1
ATOM 1743 C CA . PRO A 1 231 ? 3.174 -4.999 -14.989 1.00 96.00 231 PRO A CA 1
ATOM 1744 C C . PRO A 1 231 ? 2.703 -4.412 -16.328 1.00 96.00 231 PRO A C 1
ATOM 1746 O O . PRO A 1 231 ? 3.529 -4.151 -17.202 1.00 96.00 231 PRO A O 1
ATOM 1749 N N . TRP A 1 232 ? 1.397 -4.173 -16.481 1.00 96.44 232 TRP A N 1
ATOM 1750 C CA . TRP A 1 232 ? 0.820 -3.555 -17.673 1.00 96.44 232 TRP A CA 1
ATOM 1751 C C . TRP A 1 232 ? 1.090 -2.059 -17.719 1.00 96.44 232 TRP A C 1
ATOM 1753 O O . TRP A 1 232 ? 1.537 -1.581 -18.759 1.00 96.44 232 TRP A O 1
ATOM 1763 N N . GLN A 1 233 ? 0.914 -1.347 -16.601 1.00 95.75 233 GLN A N 1
ATOM 1764 C CA . GLN A 1 233 ? 1.276 0.067 -16.516 1.00 95.75 233 GLN A CA 1
ATOM 1765 C C . GLN A 1 233 ? 2.750 0.262 -16.876 1.00 95.75 233 GLN A C 1
ATOM 1767 O O . GLN A 1 233 ? 3.069 1.040 -17.768 1.00 95.75 233 GLN A O 1
ATOM 1772 N N . LEU A 1 234 ? 3.648 -0.500 -16.239 1.00 96.38 234 LEU A N 1
ATOM 1773 C CA . LEU A 1 234 ? 5.083 -0.401 -16.511 1.00 96.38 234 LEU A CA 1
ATOM 1774 C C . LEU A 1 234 ? 5.392 -0.596 -18.003 1.00 96.38 234 LEU A C 1
ATOM 1776 O O . LEU A 1 234 ? 6.189 0.145 -18.569 1.00 96.38 234 LEU A O 1
ATOM 1780 N N . ALA A 1 235 ? 4.742 -1.566 -18.652 1.00 96.19 235 ALA A N 1
ATOM 1781 C CA . ALA A 1 235 ? 4.924 -1.813 -20.077 1.00 96.19 235 ALA A CA 1
ATOM 1782 C C . ALA A 1 235 ? 4.395 -0.664 -20.955 1.00 96.19 235 ALA A C 1
ATOM 1784 O O . ALA A 1 235 ? 5.078 -0.270 -21.901 1.00 96.19 235 ALA A O 1
ATOM 1785 N N . VAL A 1 236 ? 3.208 -0.130 -20.647 1.00 96.00 236 VAL A N 1
ATOM 1786 C CA . VAL A 1 236 ? 2.584 0.987 -21.379 1.00 96.00 236 VAL A CA 1
ATOM 1787 C C . VAL A 1 236 ? 3.420 2.260 -21.260 1.00 96.00 236 VAL A C 1
ATOM 1789 O O . VAL A 1 236 ? 3.661 2.927 -22.266 1.00 96.00 236 VAL A O 1
ATOM 1792 N N . ASP A 1 237 ? 3.934 2.540 -20.066 1.00 96.06 237 ASP A N 1
ATOM 1793 C CA . ASP A 1 237 ? 4.720 3.740 -19.773 1.00 96.06 237 ASP A CA 1
ATOM 1794 C C . ASP A 1 237 ? 6.202 3.592 -20.171 1.00 96.06 237 ASP A C 1
ATOM 1796 O O . ASP A 1 237 ? 7.007 4.507 -19.994 1.00 96.06 237 ASP A O 1
ATOM 1800 N N . GLY A 1 238 ? 6.594 2.437 -20.726 1.00 96.81 238 GLY A N 1
ATOM 1801 C CA . GLY A 1 238 ? 7.974 2.155 -21.128 1.00 96.81 238 GLY A CA 1
ATOM 1802 C C . GLY A 1 238 ? 8.951 2.074 -19.950 1.00 96.81 238 GLY A C 1
ATOM 1803 O O . GLY A 1 238 ? 10.158 2.267 -20.124 1.00 96.81 238 GLY A O 1
ATOM 1804 N N . LEU A 1 239 ? 8.444 1.797 -18.750 1.00 96.25 239 LEU A N 1
ATOM 1805 C CA . LEU A 1 239 ? 9.218 1.663 -17.526 1.00 96.25 239 LEU A CA 1
ATOM 1806 C C . LEU A 1 239 ? 9.740 0.237 -17.365 1.00 96.25 239 LEU A C 1
ATOM 1808 O O . LEU A 1 239 ? 9.078 -0.759 -17.658 1.00 96.25 239 LEU A O 1
ATOM 1812 N N . ALA A 1 240 ? 10.963 0.128 -16.859 1.00 95.00 240 ALA A N 1
ATOM 1813 C CA . ALA A 1 240 ? 11.545 -1.167 -16.563 1.00 95.00 240 ALA A CA 1
ATOM 1814 C C . ALA A 1 240 ? 10.932 -1.761 -15.286 1.00 95.00 240 ALA A C 1
ATOM 1816 O O . ALA A 1 240 ? 10.586 -1.050 -14.347 1.00 95.00 240 ALA A O 1
ATOM 1817 N N . THR A 1 241 ? 10.851 -3.090 -15.217 1.00 95.00 241 THR A N 1
ATOM 1818 C CA . THR A 1 241 ? 10.473 -3.779 -13.979 1.00 95.00 241 THR A CA 1
ATOM 1819 C C . THR A 1 241 ? 11.452 -3.418 -12.849 1.00 95.00 241 THR A C 1
ATOM 1821 O O . THR A 1 241 ? 12.666 -3.455 -13.098 1.00 95.00 241 THR A O 1
ATOM 1824 N N . PRO A 1 242 ? 10.972 -3.120 -11.622 1.00 95.94 242 PRO A N 1
ATOM 1825 C CA . PRO A 1 242 ? 11.828 -2.766 -10.489 1.00 95.94 242 PRO A CA 1
ATOM 1826 C C . PRO A 1 242 ? 12.934 -3.789 -10.245 1.00 95.94 242 PRO A C 1
ATOM 1828 O O . PRO A 1 242 ? 12.730 -4.977 -10.462 1.00 95.94 242 PRO A O 1
ATOM 1831 N N . ARG A 1 243 ? 14.118 -3.361 -9.788 1.00 96.00 243 ARG A N 1
ATOM 1832 C CA . ARG A 1 243 ? 15.266 -4.244 -9.489 1.00 96.00 243 ARG A CA 1
ATOM 1833 C C . ARG A 1 243 ? 15.905 -3.873 -8.161 1.00 96.00 243 ARG A C 1
ATOM 1835 O O . ARG A 1 243 ? 15.863 -2.720 -7.763 1.00 96.00 243 ARG A O 1
ATOM 1842 N N . VAL A 1 244 ? 16.539 -4.835 -7.494 1.00 96.00 244 VAL A N 1
ATOM 1843 C CA . VAL A 1 244 ? 17.296 -4.556 -6.263 1.00 96.00 244 VAL A CA 1
ATOM 1844 C C . VAL A 1 244 ? 18.380 -3.507 -6.540 1.00 96.00 244 VAL A C 1
ATOM 1846 O O . VAL A 1 244 ? 19.093 -3.600 -7.540 1.00 96.00 244 VAL A O 1
ATOM 1849 N N . GLY A 1 245 ? 18.472 -2.501 -5.670 1.00 91.25 245 GLY A N 1
ATOM 1850 C CA . GLY A 1 245 ? 19.367 -1.349 -5.801 1.00 91.25 245 GLY A CA 1
ATOM 1851 C C . GLY A 1 245 ? 18.838 -0.218 -6.691 1.00 91.25 245 GLY A C 1
ATOM 1852 O O . GLY A 1 245 ? 19.476 0.830 -6.786 1.00 91.25 245 GLY A O 1
ATOM 1853 N N . TRP A 1 246 ? 17.691 -0.397 -7.351 1.00 94.50 246 TRP A N 1
ATOM 1854 C CA . TRP A 1 246 ? 17.015 0.674 -8.088 1.00 94.50 246 TRP A CA 1
ATOM 1855 C C . TRP A 1 246 ? 16.094 1.476 -7.184 1.00 94.50 246 TRP A C 1
ATOM 1857 O O . TRP A 1 246 ? 15.777 1.060 -6.075 1.00 94.50 246 TRP A O 1
ATOM 1867 N N . ARG A 1 247 ? 15.634 2.619 -7.682 1.00 92.50 247 ARG A N 1
ATOM 1868 C CA . ARG A 1 247 ? 14.507 3.339 -7.105 1.00 92.50 247 ARG A CA 1
ATOM 1869 C C . ARG A 1 247 ? 13.205 2.932 -7.750 1.00 92.50 247 ARG A C 1
ATOM 1871 O O . ARG A 1 247 ? 13.158 2.678 -8.953 1.00 92.50 247 ARG A O 1
ATOM 1878 N N . LEU A 1 248 ? 12.164 2.957 -6.936 1.00 95.19 248 LEU A N 1
ATOM 1879 C CA . LEU A 1 248 ? 10.784 2.970 -7.377 1.00 95.19 248 LEU A CA 1
ATOM 1880 C C . LEU A 1 248 ? 10.155 4.278 -6.907 1.00 95.19 248 LEU A C 1
ATOM 1882 O O . LEU A 1 248 ? 10.271 4.618 -5.727 1.00 95.19 248 LEU A O 1
ATOM 1886 N N . GLU A 1 249 ? 9.537 5.009 -7.830 1.00 94.25 249 GLU A N 1
ATOM 1887 C CA . GLU A 1 249 ? 8.877 6.283 -7.552 1.00 94.25 249 GLU A CA 1
ATOM 1888 C C . GLU A 1 249 ? 7.475 6.312 -8.140 1.00 94.25 249 GLU A C 1
ATOM 1890 O O . GLU A 1 249 ? 7.249 5.785 -9.230 1.00 94.25 249 GLU A O 1
ATOM 1895 N N . GLY A 1 250 ? 6.552 6.947 -7.427 1.00 94.00 250 GLY A N 1
ATOM 1896 C CA . GLY A 1 250 ? 5.177 7.107 -7.876 1.00 94.00 250 GLY A CA 1
ATOM 1897 C C . GLY A 1 250 ? 4.197 7.282 -6.727 1.00 94.00 250 GLY A C 1
ATOM 1898 O O . GLY A 1 250 ? 4.585 7.564 -5.588 1.00 94.00 250 GLY A O 1
ATOM 1899 N N . THR A 1 251 ? 2.924 7.074 -7.044 1.00 94.81 251 THR A N 1
ATOM 1900 C CA . THR A 1 251 ? 1.799 7.185 -6.119 1.00 94.81 251 THR A CA 1
ATOM 1901 C C . THR A 1 251 ? 1.262 5.802 -5.782 1.00 94.81 251 THR A C 1
ATOM 1903 O O . THR A 1 251 ? 0.947 5.005 -6.664 1.00 94.81 251 THR A O 1
ATOM 1906 N N . PHE A 1 252 ? 1.112 5.520 -4.490 1.00 96.44 252 PHE A N 1
ATOM 1907 C CA . PHE A 1 252 ? 0.677 4.225 -3.981 1.00 96.44 252 PHE A CA 1
ATOM 1908 C C . PHE A 1 252 ? -0.473 4.392 -2.996 1.00 96.44 252 PHE A C 1
ATOM 1910 O O . PHE A 1 252 ? -0.400 5.201 -2.072 1.00 96.44 252 PHE A O 1
ATOM 1917 N N . LEU A 1 253 ? -1.506 3.565 -3.134 1.00 95.94 253 LEU A N 1
ATOM 1918 C CA . LEU A 1 253 ? -2.501 3.375 -2.086 1.00 95.94 253 LEU A CA 1
ATOM 1919 C C . LEU A 1 253 ? -1.923 2.432 -1.030 1.00 95.94 253 LEU A C 1
ATOM 1921 O O . LEU A 1 253 ? -1.655 1.264 -1.326 1.00 95.94 253 LEU A O 1
ATOM 1925 N N . LEU A 1 254 ? -1.753 2.908 0.205 1.00 96.88 254 LEU A N 1
ATOM 1926 C CA . LEU A 1 254 ? -1.360 2.042 1.313 1.00 96.88 254 LEU A CA 1
ATOM 1927 C C . LEU A 1 254 ? -2.601 1.442 1.961 1.00 96.88 254 LEU A C 1
ATOM 1929 O O . LEU A 1 254 ? -3.477 2.166 2.429 1.00 96.88 254 LEU A O 1
ATOM 1933 N N . THR A 1 255 ? -2.655 0.116 2.048 1.00 95.44 255 THR A N 1
ATOM 1934 C CA . THR A 1 255 ? -3.736 -0.596 2.737 1.00 95.44 255 THR A CA 1
ATOM 1935 C C . THR A 1 255 ? -3.181 -1.551 3.780 1.00 95.44 255 THR A C 1
ATOM 1937 O O . THR A 1 255 ? -2.067 -2.071 3.659 1.00 95.44 255 THR A O 1
ATOM 1940 N N . GLY A 1 256 ? -3.947 -1.786 4.842 1.00 94.81 256 GLY A N 1
ATOM 1941 C CA . GLY A 1 256 ? -3.442 -2.573 5.950 1.00 94.81 256 GLY A CA 1
ATOM 1942 C C . GLY A 1 256 ? -4.436 -2.915 7.043 1.00 94.81 256 GLY A C 1
ATOM 1943 O O . GLY A 1 256 ? -5.657 -2.883 6.861 1.00 94.81 256 GLY A O 1
ATOM 1944 N N . ARG A 1 257 ? -3.864 -3.323 8.178 1.00 93.69 257 ARG A N 1
ATOM 1945 C CA . ARG A 1 257 ? -4.572 -3.801 9.371 1.00 93.69 257 ARG A CA 1
ATOM 1946 C C . ARG A 1 257 ? -3.844 -3.389 10.643 1.00 93.69 257 ARG A C 1
ATOM 1948 O O . ARG A 1 257 ? -2.615 -3.259 10.640 1.00 93.69 257 ARG A O 1
ATOM 1955 N N . VAL A 1 258 ? -4.573 -3.301 11.748 1.00 93.56 258 VAL A N 1
ATOM 1956 C CA . VAL A 1 258 ? -3.989 -3.149 13.084 1.00 93.56 258 VAL A CA 1
ATOM 1957 C C . VAL A 1 258 ? -3.377 -4.474 13.544 1.00 93.56 258 VAL A C 1
ATOM 1959 O O . VAL A 1 258 ? -4.037 -5.507 13.636 1.00 93.56 258 VAL A O 1
ATOM 1962 N N . ALA A 1 259 ? -2.097 -4.460 13.891 1.00 92.69 259 ALA A N 1
ATOM 1963 C CA . ALA A 1 259 ? -1.353 -5.617 14.386 1.00 92.69 259 ALA A CA 1
ATOM 1964 C C . ALA A 1 259 ? -1.074 -5.565 15.899 1.00 92.69 259 ALA A C 1
ATOM 1966 O O . ALA A 1 259 ? -0.669 -6.573 16.476 1.00 92.69 259 ALA A O 1
ATOM 1967 N N . GLY A 1 260 ? -1.284 -4.418 16.551 1.00 91.62 260 GLY A N 1
ATOM 1968 C CA . GLY A 1 260 ? -1.070 -4.249 17.988 1.00 91.62 260 GLY A CA 1
ATOM 1969 C C . GLY A 1 260 ? -1.150 -2.793 18.442 1.00 91.62 260 GLY A C 1
ATOM 1970 O O . GLY A 1 260 ? -1.507 -1.910 17.665 1.00 91.62 260 GLY A O 1
ATOM 1971 N N . GLY A 1 261 ? -0.807 -2.553 19.709 1.00 86.38 261 GLY A N 1
ATOM 1972 C CA . GLY A 1 261 ? -0.878 -1.223 20.324 1.00 86.38 261 GLY A CA 1
ATOM 1973 C C . GLY A 1 261 ? -2.278 -0.833 20.798 1.00 86.38 261 GLY A C 1
ATOM 1974 O O . GLY A 1 261 ? -2.489 0.305 21.178 1.00 86.38 261 GLY A O 1
ATOM 1975 N N . LEU A 1 262 ? -3.249 -1.747 20.793 1.00 86.50 262 LEU A N 1
ATOM 1976 C CA . LEU A 1 262 ? -4.551 -1.524 21.423 1.00 86.50 262 LEU A CA 1
ATOM 1977 C C . LEU A 1 262 ? -4.516 -2.044 22.862 1.00 86.50 262 LEU A C 1
ATOM 1979 O O . LEU A 1 262 ? -3.990 -3.132 23.092 1.00 86.50 262 LEU A O 1
ATOM 1983 N N . ALA A 1 263 ? -5.099 -1.292 23.801 1.00 69.25 263 ALA A N 1
ATOM 1984 C CA . ALA A 1 263 ? -5.242 -1.734 25.188 1.00 69.25 263 ALA A CA 1
ATOM 1985 C C . ALA A 1 263 ? -5.970 -3.084 25.248 1.00 69.25 263 ALA A C 1
ATOM 1987 O O . ALA A 1 263 ? -6.973 -3.297 24.551 1.00 69.25 263 ALA A O 1
ATOM 1988 N N . SER A 1 264 ? -5.468 -3.988 26.083 1.00 56.59 264 SER A N 1
ATOM 1989 C CA . SER A 1 264 ? -6.097 -5.285 26.301 1.00 56.59 264 SER A CA 1
ATOM 1990 C C . SER A 1 264 ? -7.490 -5.110 26.938 1.00 56.59 264 SER A C 1
ATOM 1992 O O . SER A 1 264 ? -7.724 -4.147 27.675 1.00 56.59 264 SER A O 1
ATOM 1994 N N . PRO A 1 265 ? -8.445 -6.032 26.706 1.00 53.53 265 PRO A N 1
ATOM 1995 C CA . PRO A 1 265 ? -9.736 -6.012 27.402 1.00 53.53 265 PRO A CA 1
ATOM 1996 C C . PRO A 1 265 ? -9.593 -5.975 28.934 1.00 53.53 265 PRO A C 1
ATOM 1998 O O . PRO A 1 265 ? -10.431 -5.397 29.621 1.00 53.53 265 PRO A O 1
ATOM 2001 N N . THR A 1 266 ? -8.510 -6.548 29.462 1.00 51.03 266 THR A N 1
ATOM 2002 C CA . THR A 1 266 ? -8.167 -6.593 30.887 1.00 51.03 266 THR A CA 1
ATOM 2003 C C . THR A 1 266 ? -7.791 -5.222 31.457 1.00 51.03 266 THR A C 1
ATOM 2005 O O . THR A 1 266 ? -8.212 -4.889 32.561 1.00 51.03 266 THR A O 1
ATOM 2008 N N . GLU A 1 267 ? -7.075 -4.384 30.705 1.00 51.34 267 GLU A N 1
ATOM 2009 C CA . GLU A 1 267 ? -6.728 -3.016 31.133 1.00 51.34 267 GLU A CA 1
ATOM 2010 C C . GLU A 1 267 ? -7.956 -2.095 31.180 1.00 51.34 267 GLU A C 1
ATOM 2012 O O . GLU A 1 267 ? -8.062 -1.243 32.060 1.00 51.34 267 GLU A O 1
ATOM 2017 N N . ARG A 1 268 ? -8.938 -2.311 30.293 1.00 49.53 268 ARG A N 1
ATOM 2018 C CA . ARG A 1 268 ? -10.206 -1.557 30.304 1.00 49.53 268 ARG A CA 1
ATOM 2019 C C . ARG A 1 268 ? -11.082 -1.873 31.516 1.00 49.53 268 ARG A C 1
ATOM 2021 O O . ARG A 1 268 ? -11.854 -1.019 31.939 1.00 49.53 268 ARG A O 1
ATOM 2028 N N . LEU A 1 269 ? -10.977 -3.082 32.068 1.00 45.12 269 LEU A N 1
ATOM 2029 C CA . LEU A 1 269 ? -11.661 -3.449 33.309 1.00 45.12 269 LEU A CA 1
ATO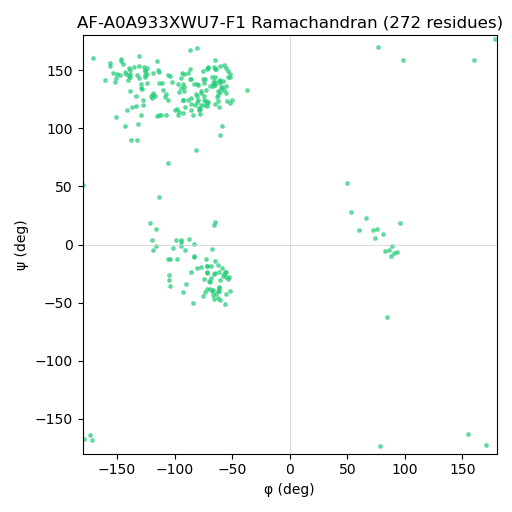M 2030 C C . LEU A 1 269 ? -10.994 -2.787 34.521 1.00 45.12 269 LEU A C 1
ATOM 2032 O O . LEU A 1 269 ? -11.703 -2.259 35.366 1.00 45.12 269 LEU A O 1
ATOM 2036 N N . GLY A 1 270 ? -9.659 -2.726 34.573 1.00 41.88 270 GLY A N 1
ATOM 2037 C CA . GLY A 1 270 ? -8.939 -2.061 35.667 1.00 41.88 270 GLY A CA 1
ATOM 2038 C C . GLY A 1 270 ? -9.238 -0.561 35.791 1.00 41.88 270 GLY A C 1
ATOM 2039 O O . GLY A 1 270 ? -9.383 -0.061 36.899 1.00 41.88 270 GLY A O 1
ATOM 2040 N N . ALA A 1 271 ? -9.412 0.141 34.666 1.00 47.88 271 ALA A N 1
ATOM 2041 C CA . ALA A 1 271 ? -9.714 1.577 34.655 1.00 47.88 271 ALA A CA 1
ATOM 2042 C C . ALA A 1 271 ? -11.146 1.934 35.108 1.00 47.88 271 ALA A C 1
ATOM 2044 O O . ALA A 1 271 ? -11.397 3.076 35.472 1.00 47.88 271 ALA A O 1
ATOM 2045 N N . ASN A 1 272 ? -12.080 0.977 35.101 1.00 42.72 272 ASN A N 1
ATOM 2046 C CA . ASN A 1 272 ? -13.468 1.191 35.537 1.00 42.72 272 ASN A CA 1
ATOM 2047 C C . ASN A 1 272 ? -13.710 0.810 37.011 1.00 42.72 272 ASN A C 1
ATOM 2049 O O . ASN A 1 272 ? -14.831 0.949 37.498 1.00 42.72 272 ASN A O 1
ATOM 2053 N N . PHE A 1 273 ? -12.682 0.318 37.709 1.00 42.34 273 PHE A N 1
ATOM 2054 C CA . PHE A 1 273 ? -12.721 -0.037 39.133 1.00 42.34 273 PHE A CA 1
ATOM 2055 C C . PHE A 1 273 ? -11.683 0.742 39.968 1.00 42.34 273 PHE A C 1
ATOM 2057 O O . PHE A 1 273 ? -11.350 0.313 41.073 1.00 42.34 273 PHE A O 1
ATOM 2064 N N . GLY A 1 274 ? -11.174 1.862 39.439 1.00 36.50 274 GLY A N 1
ATOM 2065 C CA . GLY A 1 274 ? -10.284 2.802 40.131 1.00 36.50 274 GLY A CA 1
ATOM 2066 C C . GLY A 1 274 ? -10.994 4.086 40.528 1.00 36.50 274 GLY A C 1
ATOM 2067 O O . GLY A 1 274 ? -11.795 4.578 39.703 1.00 36.50 274 GLY A O 1
#

Radius of gyration: 19.01 Å; Cα contacts (8 Å, |Δi|>4): 632; chains: 1; bounding box: 49×42×62 Å